Protein AF-A0A9D8BT54-F1 (afdb_monomer_lite)

Radius of gyration: 23.81 Å; chains: 1; bounding box: 62×38×82 Å

Sequence (229 aa):
MVVAADVFEIPAEQKPCFYKPAGLQKGSYLRVGNTNRLMTDYEIFGYVSARTQPTLDEEPVRKAVLEDLNRARLEEYLRQLRHTRPQASYLNAPFEQVLRQLHIVNSVDGILRPSLAGLLVFGKYPQAFEPQLVITYLQYYGTTETEKTPRGERFLDNRKFEGPIPEMVESAVDYVMAAIRKSSLIEGLWRREIPEYPGEALREAIVNAVAHRDYSHFVRGSYIQIRLF

Secondary structure (DSSP, 8-state):
-------PPPPGGGPSPB-GGGHHHHHBEEEETTEEEEPPHHHHHHHHHTTS---GGGSB-TT--GGGB-HHHHHHHHHHHHHH-TT-GGGGS-HHHHHHHTTSEEEETTEEEEBHHHHHHHBS-GGGT-TT--EEEEEESSSSTT---TTS-SEEEEEEE-SSHHHHHHHHHHHHHHHS-EEEEEETTEEEEEESS-HHHHHHHHHHHHHT---STTTTT--EEEEE-

Structure (mmCIF, N/CA/C/O backbone):
data_AF-A0A9D8BT54-F1
#
_entry.id   AF-A0A9D8BT54-F1
#
loop_
_atom_site.group_PDB
_atom_site.id
_atom_site.type_symbol
_atom_site.label_atom_id
_atom_site.label_alt_id
_atom_site.label_comp_id
_atom_site.label_asym_id
_atom_site.label_entity_id
_atom_site.label_seq_id
_atom_site.pdbx_PDB_ins_code
_atom_site.Cartn_x
_atom_site.Cartn_y
_atom_site.Cartn_z
_atom_site.occupancy
_atom_site.B_iso_or_equiv
_atom_site.auth_seq_id
_atom_site.auth_comp_id
_atom_site.auth_asym_id
_atom_site.auth_atom_id
_atom_site.pdbx_PDB_model_num
ATOM 1 N N . MET A 1 1 ? 35.273 -23.128 39.921 1.00 71.81 1 MET A N 1
ATOM 2 C CA . MET A 1 1 ? 33.937 -23.700 39.652 1.00 71.81 1 MET A CA 1
ATOM 3 C C . MET A 1 1 ? 33.352 -22.935 38.481 1.00 71.81 1 MET A C 1
ATOM 5 O O . MET A 1 1 ? 33.311 -21.715 38.558 1.00 71.81 1 MET A O 1
ATOM 9 N N . VAL A 1 2 ? 33.010 -23.615 37.389 1.00 84.44 2 VAL A N 1
ATOM 10 C CA . VAL A 1 2 ? 32.410 -22.995 36.197 1.00 84.44 2 VAL A CA 1
ATOM 11 C C . VAL A 1 2 ? 30.966 -23.467 36.118 1.00 84.44 2 VAL A C 1
ATOM 13 O O . VAL A 1 2 ? 30.699 -24.644 36.344 1.00 84.44 2 VAL A O 1
ATOM 16 N N . VAL A 1 3 ? 30.051 -22.544 35.833 1.00 87.50 3 VAL A N 1
ATOM 17 C CA . VAL A 1 3 ? 28.640 -22.843 35.583 1.00 87.50 3 VAL A CA 1
ATOM 18 C C . VAL A 1 3 ? 28.403 -22.678 34.087 1.00 87.50 3 VAL A C 1
ATOM 20 O O . VAL A 1 3 ? 28.702 -21.620 33.536 1.00 87.50 3 VAL A O 1
ATOM 23 N N . ALA A 1 4 ? 27.901 -23.726 33.440 1.00 92.81 4 ALA A N 1
ATOM 24 C CA . ALA A 1 4 ? 27.461 -23.698 32.050 1.00 92.81 4 ALA A CA 1
ATOM 25 C C . ALA A 1 4 ? 25.929 -23.658 32.011 1.00 92.81 4 ALA A C 1
ATOM 27 O O . ALA A 1 4 ? 25.275 -24.327 32.813 1.00 92.81 4 ALA A O 1
ATOM 28 N N . ALA A 1 5 ? 25.369 -22.860 31.104 1.00 91.88 5 ALA A N 1
ATOM 29 C CA . ALA A 1 5 ? 23.931 -22.748 30.898 1.00 91.88 5 ALA A CA 1
ATOM 30 C C . ALA A 1 5 ? 23.633 -22.722 29.398 1.00 91.88 5 ALA A C 1
ATOM 32 O O . ALA A 1 5 ? 24.120 -21.841 28.689 1.00 91.88 5 ALA A O 1
ATOM 33 N N . ASP A 1 6 ? 22.809 -23.664 28.948 1.00 92.31 6 ASP A N 1
ATOM 34 C CA . ASP A 1 6 ? 22.284 -23.698 27.589 1.00 92.31 6 ASP A CA 1
ATOM 35 C C . ASP A 1 6 ? 20.933 -22.983 27.557 1.00 92.31 6 ASP A C 1
ATOM 37 O O . ASP A 1 6 ? 20.011 -23.317 28.305 1.00 92.31 6 ASP A O 1
ATOM 41 N N . VAL A 1 7 ? 20.824 -21.964 26.706 1.00 89.38 7 VAL A N 1
ATOM 42 C CA . VAL A 1 7 ? 19.605 -21.165 26.552 1.00 89.38 7 VAL A CA 1
ATOM 43 C C . VAL A 1 7 ? 19.069 -21.377 25.146 1.00 89.38 7 VAL A C 1
ATOM 45 O O . VAL A 1 7 ? 19.691 -20.964 24.169 1.00 89.38 7 VAL A O 1
ATOM 48 N N . PHE A 1 8 ? 17.908 -22.021 25.052 1.00 91.06 8 PHE A N 1
ATOM 49 C CA . PHE A 1 8 ? 17.232 -22.262 23.782 1.00 91.06 8 PHE A CA 1
ATOM 50 C C . PHE A 1 8 ? 16.485 -21.019 23.294 1.00 91.06 8 PHE A C 1
ATOM 52 O O . PHE A 1 8 ? 16.038 -20.180 24.081 1.00 91.06 8 PHE A O 1
ATOM 59 N N . GLU A 1 9 ? 16.336 -20.919 21.976 1.00 88.81 9 GLU A N 1
ATOM 60 C CA . GLU A 1 9 ? 15.554 -19.863 21.349 1.00 88.81 9 GLU A CA 1
ATOM 61 C C . GLU A 1 9 ? 14.067 -19.997 21.706 1.00 88.81 9 GLU A C 1
ATOM 63 O O . GLU A 1 9 ? 13.494 -21.086 21.679 1.00 88.81 9 GLU A O 1
ATOM 68 N N . ILE A 1 10 ? 13.433 -18.872 22.041 1.00 89.00 10 ILE A N 1
ATOM 69 C CA . ILE A 1 10 ? 11.998 -18.828 22.336 1.00 89.00 10 ILE A CA 1
ATOM 70 C C . ILE A 1 10 ? 11.161 -18.780 21.044 1.00 89.00 10 ILE A C 1
ATOM 72 O O . ILE A 1 10 ? 11.624 -18.226 20.039 1.00 89.00 10 ILE A O 1
ATOM 76 N N . PRO A 1 11 ? 9.909 -19.279 21.060 1.00 87.38 11 PRO A N 1
ATOM 77 C CA . PRO A 1 11 ? 8.996 -19.163 19.924 1.00 87.38 11 PRO A CA 1
ATOM 78 C C . PRO A 1 11 ? 8.824 -17.710 19.462 1.00 87.38 11 PRO A C 1
ATOM 80 O O . PRO A 1 11 ? 8.846 -16.791 20.283 1.00 87.38 11 PRO A O 1
ATOM 83 N N . ALA A 1 12 ? 8.612 -17.499 18.157 1.00 83.44 12 ALA A N 1
ATOM 84 C CA . ALA A 1 12 ? 8.474 -16.162 17.565 1.00 83.44 12 ALA A CA 1
ATOM 85 C C . ALA A 1 12 ? 7.397 -15.309 18.264 1.00 83.44 12 ALA A C 1
ATOM 87 O O . ALA A 1 12 ? 7.633 -14.141 18.559 1.00 83.44 12 ALA A O 1
ATOM 88 N N . GLU A 1 13 ? 6.283 -15.932 18.645 1.00 83.19 13 GLU A N 1
ATOM 89 C CA . GLU A 1 13 ? 5.153 -15.324 19.363 1.00 83.19 13 GLU A CA 1
ATOM 90 C C . GLU A 1 13 ? 5.518 -14.753 20.746 1.00 83.19 13 GLU A C 1
ATOM 92 O O . GLU A 1 13 ? 4.802 -13.919 21.298 1.00 83.19 13 GLU A O 1
ATOM 97 N N . GLN A 1 14 ? 6.638 -15.187 21.326 1.00 86.00 14 GLN A N 1
ATOM 98 C CA . GLN A 1 14 ? 7.104 -14.736 22.638 1.00 86.00 14 GLN A CA 1
ATOM 99 C C . GLN A 1 14 ? 8.249 -13.716 22.536 1.00 86.00 14 GLN A C 1
ATOM 101 O O . GLN A 1 14 ? 8.645 -13.133 23.549 1.00 86.00 14 GLN A O 1
ATOM 106 N N . LYS A 1 15 ? 8.780 -13.460 21.332 1.00 89.38 15 LYS A N 1
ATOM 107 C CA . LYS A 1 15 ? 9.883 -12.511 21.105 1.00 89.38 15 LYS A CA 1
ATOM 108 C C . LYS A 1 15 ? 9.406 -11.054 21.149 1.00 89.38 15 LYS A C 1
ATOM 110 O O . LYS A 1 15 ? 8.268 -10.785 20.787 1.00 89.38 15 LYS A O 1
ATOM 115 N N . PRO A 1 16 ? 10.224 -10.087 21.591 1.00 91.19 16 PRO A N 1
ATOM 116 C CA . PRO A 1 16 ? 11.573 -10.277 22.102 1.00 91.19 16 PRO A CA 1
ATOM 117 C C . PRO A 1 16 ? 11.545 -10.697 23.580 1.00 91.19 16 PRO A C 1
ATOM 119 O O . PRO A 1 16 ? 10.645 -10.316 24.334 1.00 91.19 16 PRO A O 1
ATOM 122 N N . CYS A 1 17 ? 12.545 -11.476 24.002 1.00 90.06 17 CYS A N 1
ATOM 123 C CA . CYS A 1 17 ? 12.798 -11.687 25.423 1.00 90.06 17 CYS A CA 1
ATOM 124 C C . CYS A 1 17 ? 13.411 -10.416 26.024 1.00 90.06 17 CYS A C 1
ATOM 126 O O . CYS A 1 17 ? 14.211 -9.733 25.382 1.00 90.06 17 CYS A O 1
ATOM 128 N N . PHE A 1 18 ? 13.035 -10.092 27.261 1.00 92.88 18 PHE A N 1
ATOM 129 C CA . PHE A 1 18 ? 13.528 -8.896 27.933 1.00 92.88 18 PHE A CA 1
ATOM 130 C C . PHE A 1 18 ? 13.757 -9.122 29.425 1.00 92.88 18 PHE A C 1
ATOM 132 O O . PHE A 1 18 ? 13.089 -9.934 30.073 1.00 92.88 18 PHE A O 1
ATOM 139 N N . TYR A 1 19 ? 14.699 -8.371 29.989 1.00 92.88 19 TYR A N 1
ATOM 140 C CA . TYR A 1 19 ? 14.941 -8.352 31.426 1.00 92.88 19 TYR A CA 1
ATOM 141 C C . TYR A 1 19 ? 13.774 -7.662 32.148 1.00 92.88 19 TYR A C 1
ATOM 143 O O . TYR A 1 19 ? 13.622 -6.442 32.069 1.00 92.88 19 TYR A O 1
ATOM 151 N N . LYS A 1 20 ? 12.943 -8.445 32.855 1.00 90.81 20 LYS A N 1
ATOM 152 C CA . LYS A 1 20 ? 11.677 -7.984 33.462 1.00 90.81 20 LYS A CA 1
ATOM 153 C C . LYS A 1 20 ? 11.795 -6.666 34.252 1.00 90.81 20 LYS A C 1
ATOM 155 O O . LYS A 1 20 ? 10.959 -5.799 34.009 1.00 90.81 20 LYS A O 1
ATOM 160 N N . PRO A 1 21 ? 12.807 -6.450 35.121 1.00 95.00 21 PRO A N 1
ATOM 161 C CA . PRO A 1 21 ? 12.933 -5.197 35.874 1.00 95.00 21 PRO A CA 1
ATOM 162 C C . PRO A 1 21 ? 13.199 -3.954 35.015 1.00 95.00 21 PRO A C 1
ATOM 164 O O . PRO A 1 21 ? 12.843 -2.854 35.422 1.00 95.00 21 PRO A O 1
ATOM 167 N N . ALA A 1 22 ? 13.805 -4.107 33.833 1.00 90.56 22 ALA A N 1
ATOM 168 C CA . ALA A 1 22 ? 14.039 -3.004 32.898 1.00 90.56 22 ALA A CA 1
ATOM 169 C C . ALA A 1 22 ? 12.869 -2.788 31.917 1.00 90.56 22 ALA A C 1
ATOM 171 O O . ALA A 1 22 ? 12.831 -1.781 31.211 1.00 90.56 22 ALA A O 1
ATOM 172 N N . GLY A 1 23 ? 11.903 -3.709 31.876 1.00 91.25 23 GLY A N 1
ATOM 173 C CA . GLY A 1 23 ? 10.776 -3.665 30.947 1.00 91.25 23 GLY A CA 1
ATOM 174 C C . GLY A 1 23 ? 11.173 -3.950 29.495 1.00 91.25 23 GLY A C 1
ATOM 175 O O . GLY A 1 23 ? 12.339 -4.156 29.170 1.00 91.25 23 GLY A O 1
ATOM 176 N N . LEU A 1 24 ? 10.181 -3.973 28.603 1.00 89.94 24 LEU A N 1
ATOM 177 C CA . LEU A 1 24 ? 10.369 -4.358 27.201 1.00 89.94 24 LEU A CA 1
ATOM 178 C C . LEU A 1 24 ? 11.337 -3.418 26.461 1.00 89.94 24 LEU A C 1
ATOM 180 O O . LEU A 1 24 ? 12.282 -3.880 25.833 1.00 89.94 24 LEU A O 1
ATOM 184 N N . GLN A 1 25 ? 11.144 -2.105 26.593 1.00 90.12 25 GLN A N 1
ATOM 185 C CA . GLN A 1 25 ? 11.913 -1.086 25.864 1.00 90.12 25 GLN A CA 1
ATOM 186 C C . GLN A 1 25 ? 13.386 -1.018 26.286 1.00 90.12 25 GLN A C 1
ATOM 188 O O . GLN A 1 25 ? 14.269 -0.909 25.445 1.00 90.12 25 GLN A O 1
ATOM 193 N N . LYS A 1 26 ? 13.674 -1.103 27.592 1.00 92.81 26 LYS A N 1
ATOM 194 C CA . LYS A 1 26 ? 15.046 -0.965 28.121 1.00 92.81 26 LYS A CA 1
ATOM 195 C C . LYS A 1 26 ? 15.704 -2.299 28.473 1.00 92.81 26 LYS A C 1
ATOM 197 O O . LYS A 1 26 ? 16.864 -2.316 28.867 1.00 92.81 26 LYS A O 1
ATOM 202 N N . GLY A 1 27 ? 14.968 -3.403 28.366 1.00 93.56 27 GLY A N 1
ATOM 203 C CA . GLY A 1 27 ? 15.419 -4.742 28.737 1.00 93.56 27 GLY A CA 1
ATOM 204 C C . GLY A 1 27 ? 15.582 -5.713 27.570 1.00 93.56 27 GLY A C 1
ATOM 205 O O . GLY A 1 27 ? 15.978 -6.847 27.831 1.00 93.56 27 GLY A O 1
ATOM 206 N N . SER A 1 28 ? 15.273 -5.316 26.329 1.00 95.06 28 SER A N 1
ATOM 207 C CA . SER A 1 28 ? 15.408 -6.165 25.133 1.00 95.06 28 SER A CA 1
ATOM 208 C C . SER A 1 28 ? 16.757 -5.949 24.449 1.00 95.06 28 SER A C 1
ATOM 210 O O . SER A 1 28 ? 17.108 -4.819 24.111 1.00 95.06 28 SER A O 1
ATOM 212 N N . TYR A 1 29 ? 17.503 -7.027 24.196 1.00 92.88 29 TYR A N 1
ATOM 213 C CA . TYR A 1 29 ? 18.840 -6.963 23.596 1.00 92.88 29 TYR A CA 1
ATOM 214 C C . TYR A 1 29 ? 18.982 -7.935 22.425 1.00 92.88 29 TYR A C 1
ATOM 216 O O . TYR A 1 29 ? 18.473 -9.052 22.473 1.00 92.88 29 TYR A O 1
ATOM 224 N N . LEU A 1 30 ? 19.732 -7.530 21.402 1.00 90.44 30 LEU A N 1
ATOM 225 C CA . LEU A 1 30 ? 20.152 -8.384 20.296 1.00 90.44 30 LEU A CA 1
ATOM 226 C C . LEU A 1 30 ? 21.624 -8.777 20.481 1.00 90.44 30 LEU A C 1
ATOM 228 O O . LEU A 1 30 ? 22.475 -7.927 20.762 1.00 90.44 30 LEU A O 1
ATOM 232 N N . ARG A 1 31 ? 21.939 -10.063 20.314 1.00 88.94 31 ARG A N 1
ATOM 233 C CA . ARG A 1 31 ? 23.324 -10.545 20.292 1.00 88.94 31 ARG A CA 1
ATOM 234 C C . ARG A 1 31 ? 23.932 -10.227 18.927 1.00 88.94 31 ARG A C 1
ATOM 236 O O . ARG A 1 31 ? 23.448 -10.721 17.916 1.00 88.94 31 ARG A O 1
ATOM 243 N N . VAL A 1 32 ? 24.997 -9.430 18.898 1.00 88.62 32 VAL A N 1
ATOM 244 C CA . VAL A 1 32 ? 25.752 -9.108 17.678 1.00 88.62 32 VAL A CA 1
ATOM 245 C C . VAL A 1 32 ? 27.204 -9.513 17.905 1.00 88.62 32 VAL A C 1
ATOM 247 O O . VAL A 1 32 ? 27.941 -8.864 18.647 1.00 88.62 32 VAL A O 1
ATOM 250 N N . GLY A 1 33 ? 27.609 -10.635 17.307 1.00 89.19 33 GLY A N 1
ATOM 251 C CA . GLY A 1 33 ? 28.917 -11.237 17.565 1.00 89.19 33 GLY A CA 1
ATOM 252 C C . GLY A 1 33 ? 29.119 -11.533 19.056 1.00 89.19 33 GLY A C 1
ATOM 253 O O . GLY A 1 33 ? 28.383 -12.319 19.659 1.00 89.19 33 GLY A O 1
ATOM 254 N N . ASN A 1 34 ? 30.107 -10.873 19.664 1.00 90.69 34 ASN A N 1
ATOM 255 C CA . ASN A 1 34 ? 30.475 -11.085 21.066 1.00 90.69 34 ASN A CA 1
ATOM 256 C C . ASN A 1 34 ? 29.790 -10.125 22.053 1.00 90.69 34 ASN A C 1
ATOM 258 O O . ASN A 1 34 ? 30.017 -10.245 23.258 1.00 90.69 34 ASN A O 1
ATOM 262 N N . THR A 1 35 ? 28.955 -9.193 21.585 1.00 92.19 35 THR A N 1
ATOM 263 C CA . THR A 1 35 ? 28.308 -8.182 22.435 1.00 92.19 35 THR A CA 1
ATOM 264 C C . THR A 1 35 ? 26.785 -8.271 22.380 1.00 92.19 35 THR A C 1
ATOM 266 O O . THR A 1 35 ? 26.198 -8.835 21.458 1.00 92.19 35 THR A O 1
ATOM 269 N N . ASN A 1 36 ? 26.134 -7.719 23.406 1.00 91.75 36 ASN A N 1
ATOM 270 C CA . ASN A 1 36 ? 24.686 -7.542 23.450 1.00 91.75 36 ASN A CA 1
ATOM 271 C C . ASN A 1 36 ? 24.390 -6.057 23.240 1.00 91.75 36 ASN A C 1
ATOM 273 O O . ASN A 1 36 ? 24.851 -5.222 24.020 1.00 91.75 36 ASN A O 1
ATOM 277 N N . ARG A 1 37 ? 23.626 -5.728 22.202 1.00 93.62 37 ARG A N 1
ATOM 278 C CA . ARG A 1 37 ? 23.189 -4.360 21.915 1.00 93.62 37 ARG A CA 1
ATOM 279 C C . ARG A 1 37 ? 21.735 -4.202 22.329 1.00 93.62 37 ARG A C 1
ATOM 281 O O . ARG A 1 37 ? 20.936 -5.089 22.052 1.00 93.62 37 ARG A O 1
ATOM 288 N N . LEU A 1 38 ? 21.383 -3.083 22.957 1.00 94.62 38 LEU A N 1
ATOM 289 C CA . LEU A 1 38 ? 19.979 -2.751 23.199 1.00 94.62 38 LEU A CA 1
ATOM 290 C C . LEU A 1 38 ? 19.229 -2.702 21.853 1.00 94.62 38 LEU A C 1
ATOM 292 O O . LEU A 1 38 ? 19.768 -2.189 20.865 1.00 94.62 38 LEU A O 1
ATOM 296 N N . MET A 1 39 ? 18.032 -3.286 21.804 1.00 94.06 39 MET A N 1
ATOM 297 C CA . MET A 1 39 ? 17.176 -3.208 20.619 1.00 94.06 39 MET A CA 1
ATOM 298 C C . MET A 1 39 ? 16.640 -1.786 20.436 1.00 94.06 39 MET A C 1
ATOM 300 O O . MET A 1 39 ? 16.427 -1.064 21.410 1.00 94.06 39 MET A O 1
ATOM 304 N N . THR A 1 40 ? 16.414 -1.384 19.187 1.00 90.31 40 THR A N 1
ATOM 305 C CA . THR A 1 40 ? 15.695 -0.134 18.893 1.00 90.31 40 THR A CA 1
ATOM 306 C C . THR A 1 40 ? 14.188 -0.321 19.070 1.00 90.31 40 THR A C 1
ATOM 308 O O . THR A 1 40 ? 13.689 -1.446 19.010 1.00 90.31 40 THR A O 1
ATOM 311 N N . ASP A 1 41 ? 13.437 0.774 19.222 1.00 86.12 41 ASP A N 1
ATOM 312 C CA . ASP A 1 41 ? 11.969 0.710 19.290 1.00 86.12 41 ASP A CA 1
ATOM 313 C C . ASP A 1 41 ? 11.362 0.043 18.047 1.00 86.12 41 ASP A C 1
ATOM 315 O O . ASP A 1 41 ? 10.403 -0.712 18.169 1.00 86.12 41 ASP A O 1
ATOM 319 N N . TYR A 1 42 ? 11.961 0.250 16.869 1.00 83.50 42 TYR A N 1
ATOM 320 C CA . TYR A 1 42 ? 11.545 -0.404 15.628 1.00 83.50 42 TYR A CA 1
ATOM 321 C C . TYR A 1 42 ? 11.792 -1.919 15.647 1.00 83.50 42 TYR A C 1
ATOM 323 O O . TYR A 1 42 ? 10.930 -2.688 15.237 1.00 83.50 42 TYR A O 1
ATOM 331 N N . GLU A 1 43 ? 12.935 -2.377 16.163 1.00 87.62 43 GLU A N 1
ATOM 332 C CA . GLU A 1 43 ? 13.226 -3.814 16.281 1.00 87.62 43 GLU A CA 1
ATOM 333 C C . GLU A 1 43 ? 12.290 -4.497 17.279 1.00 87.62 43 GLU A C 1
ATOM 335 O O . GLU A 1 43 ? 11.762 -5.576 17.005 1.00 87.62 43 GLU A O 1
ATOM 340 N N . ILE A 1 44 ? 12.044 -3.847 18.419 1.00 88.94 44 ILE A N 1
ATOM 341 C CA . ILE A 1 44 ? 11.067 -4.312 19.406 1.00 88.94 44 ILE A CA 1
ATOM 342 C C . ILE A 1 44 ? 9.682 -4.376 18.763 1.00 88.94 44 ILE A C 1
ATOM 344 O O . ILE A 1 44 ? 9.001 -5.395 18.879 1.00 88.94 44 ILE A O 1
ATOM 348 N N . PHE A 1 45 ? 9.283 -3.318 18.057 1.00 83.88 45 PHE A N 1
ATOM 349 C CA . PHE A 1 45 ? 8.018 -3.257 17.340 1.00 83.88 45 PHE A CA 1
ATOM 350 C C . PHE A 1 45 ? 7.895 -4.367 16.294 1.00 83.88 45 PHE A C 1
ATOM 352 O O . PHE A 1 45 ? 6.843 -4.995 16.224 1.00 83.88 45 PHE A O 1
ATOM 359 N N . GLY A 1 46 ? 8.952 -4.661 15.534 1.00 82.31 46 GLY A N 1
ATOM 360 C CA . GLY A 1 46 ? 8.970 -5.747 14.556 1.00 82.31 46 GLY A CA 1
ATOM 361 C C . GLY A 1 46 ? 8.723 -7.110 15.202 1.00 82.31 46 GLY A C 1
ATOM 362 O O . GLY A 1 46 ? 7.861 -7.857 14.746 1.00 82.31 46 GLY A O 1
ATOM 363 N N . TYR A 1 47 ? 9.399 -7.411 16.315 1.00 85.25 47 TYR A N 1
ATOM 364 C CA . TYR A 1 47 ? 9.169 -8.662 17.044 1.00 85.25 47 TYR A CA 1
ATOM 365 C C . TYR A 1 47 ? 7.770 -8.753 17.653 1.00 85.25 47 TYR A C 1
ATOM 367 O O . TYR A 1 47 ? 7.162 -9.818 17.608 1.00 85.25 47 TYR A O 1
ATOM 375 N N . VAL A 1 48 ? 7.255 -7.660 18.221 1.00 83.50 48 VAL A N 1
ATOM 376 C CA . VAL A 1 48 ? 5.905 -7.631 18.805 1.00 83.50 48 VAL A CA 1
ATOM 377 C C . VAL A 1 48 ? 4.839 -7.750 17.718 1.00 83.50 48 VAL A C 1
ATOM 379 O O . VAL A 1 48 ? 3.895 -8.515 17.881 1.00 83.50 48 VAL A O 1
ATOM 382 N N . SER A 1 49 ? 5.013 -7.051 16.598 1.00 74.12 49 SER A N 1
ATOM 383 C CA . SER A 1 49 ? 4.091 -7.098 15.461 1.00 74.12 49 SER A CA 1
ATOM 384 C C . SER A 1 49 ? 4.120 -8.444 14.757 1.00 74.12 49 SER A C 1
ATOM 386 O O . SER A 1 49 ? 3.104 -8.842 14.222 1.00 74.12 49 SER A O 1
ATOM 388 N N . ALA A 1 50 ? 5.233 -9.180 14.798 1.00 73.31 50 ALA A N 1
ATOM 389 C CA . ALA A 1 50 ? 5.305 -10.543 14.275 1.00 73.31 50 ALA A CA 1
ATOM 390 C C . ALA A 1 50 ? 4.567 -11.581 15.143 1.00 73.31 50 ALA A C 1
ATOM 392 O O . ALA A 1 50 ? 4.411 -12.724 14.715 1.00 73.31 50 ALA A O 1
ATOM 393 N N . ARG A 1 51 ? 4.116 -11.220 16.357 1.00 77.12 51 ARG A N 1
ATOM 394 C CA . ARG A 1 51 ? 3.335 -12.128 17.220 1.00 77.12 51 ARG A CA 1
ATOM 395 C C . ARG A 1 51 ? 1.910 -12.341 16.715 1.00 77.12 51 ARG A C 1
ATOM 397 O O . ARG A 1 51 ? 1.293 -13.342 17.060 1.00 77.12 51 ARG A O 1
ATOM 404 N N . THR A 1 52 ? 1.376 -11.390 15.956 1.00 66.88 52 THR A N 1
ATOM 405 C CA . THR A 1 52 ? -0.005 -11.380 15.455 1.00 66.88 52 THR A CA 1
ATOM 406 C C . THR A 1 52 ? -0.037 -10.843 14.029 1.00 66.88 52 THR A C 1
ATOM 408 O O . THR A 1 52 ? 0.946 -10.292 13.557 1.00 66.88 52 THR A O 1
ATOM 411 N N . GLN A 1 53 ? -1.158 -10.969 13.317 1.00 67.25 53 GLN A N 1
ATOM 412 C CA . GLN A 1 53 ? -1.316 -10.249 12.051 1.00 67.25 53 GLN A CA 1
ATOM 413 C C . GLN A 1 53 ? -1.177 -8.734 12.329 1.00 67.25 53 GLN A C 1
ATOM 415 O O . GLN A 1 53 ? -1.877 -8.238 13.217 1.00 67.25 53 GLN A O 1
ATOM 420 N N . PRO A 1 54 ? -0.288 -7.991 11.645 1.00 70.00 54 PRO A N 1
ATOM 421 C CA . PRO A 1 54 ? -0.237 -6.540 11.784 1.00 70.00 54 PRO A CA 1
ATOM 422 C C . PRO A 1 54 ? -1.561 -5.923 11.316 1.00 70.00 54 PRO A C 1
ATOM 424 O O . PRO A 1 54 ? -2.021 -6.241 10.226 1.00 70.00 54 PRO A O 1
ATOM 427 N N . THR A 1 55 ? -2.154 -5.039 12.123 1.00 79.69 55 THR A N 1
ATOM 428 C CA . THR A 1 55 ? -3.429 -4.344 11.832 1.00 79.69 55 THR A CA 1
ATOM 429 C C . THR A 1 55 ? -3.228 -2.834 11.659 1.00 79.69 55 THR A C 1
ATOM 431 O O . THR A 1 55 ? -4.097 -2.025 11.975 1.00 79.69 55 THR A O 1
ATOM 434 N N . LEU A 1 56 ? -2.023 -2.418 11.261 1.00 82.81 56 LEU A N 1
ATOM 435 C CA . LEU A 1 56 ? -1.612 -1.005 11.216 1.00 82.81 56 LEU A CA 1
ATOM 436 C C . LEU A 1 56 ? -2.334 -0.226 10.119 1.00 82.81 56 LEU A C 1
ATOM 438 O O . LEU A 1 56 ? -2.511 0.987 10.213 1.00 82.81 56 LEU A O 1
ATOM 442 N N . ASP A 1 57 ? -2.730 -0.931 9.071 1.00 86.00 57 ASP A N 1
ATOM 443 C CA . ASP A 1 57 ? -3.535 -0.432 7.971 1.00 86.00 57 ASP A CA 1
ATOM 444 C C . ASP A 1 57 ? -5.017 -0.256 8.359 1.00 86.00 57 ASP A C 1
ATOM 446 O O . ASP A 1 57 ? -5.725 0.526 7.725 1.00 86.00 57 ASP A O 1
ATOM 450 N N . GLU A 1 58 ? -5.471 -0.880 9.451 1.00 90.19 58 GLU A N 1
ATOM 451 C CA . GLU A 1 58 ? -6.794 -0.647 10.047 1.00 90.19 58 GLU A CA 1
ATOM 452 C C . GLU A 1 58 ? -6.850 0.617 10.924 1.00 90.19 58 GLU A C 1
ATOM 454 O O . GLU A 1 58 ? -7.936 1.047 11.322 1.00 90.19 58 GLU A O 1
ATOM 459 N N . GLU A 1 59 ? -5.706 1.235 11.242 1.00 91.88 59 GLU A N 1
ATOM 460 C CA . GLU A 1 59 ? -5.676 2.432 12.083 1.00 91.88 59 GLU A CA 1
ATOM 461 C C . GLU A 1 59 ? -6.375 3.621 11.400 1.00 91.88 59 GLU A C 1
ATOM 463 O O . GLU A 1 59 ? -6.121 3.903 10.223 1.00 91.88 59 GLU A O 1
ATOM 468 N N . PRO A 1 60 ? -7.201 4.391 12.132 1.00 95.06 60 PRO A N 1
ATOM 469 C CA . PRO A 1 60 ? -7.871 5.552 11.571 1.00 95.06 60 PRO A CA 1
ATOM 470 C C . PRO A 1 60 ? -6.884 6.683 11.281 1.00 95.06 60 PRO A C 1
ATOM 472 O O . PRO A 1 60 ? -6.149 7.151 12.159 1.00 95.06 60 PRO A O 1
ATOM 475 N N . VAL A 1 61 ? -6.950 7.227 10.068 1.00 95.38 61 VAL A N 1
ATOM 476 C CA . VAL A 1 61 ? -6.211 8.434 9.697 1.00 95.38 61 VAL A CA 1
ATOM 477 C C . VAL A 1 61 ? -6.922 9.640 10.306 1.00 95.38 61 VAL A C 1
ATOM 479 O O . VAL A 1 61 ? -7.869 10.189 9.750 1.00 95.38 61 VAL A O 1
ATOM 482 N N . ARG A 1 62 ? -6.452 10.083 11.480 1.00 93.88 62 ARG A N 1
ATOM 483 C CA . ARG A 1 62 ? -7.093 11.140 12.294 1.00 93.88 62 ARG A CA 1
ATOM 484 C C . ARG A 1 62 ? -7.312 12.481 11.594 1.00 93.88 62 ARG A C 1
ATOM 486 O O . ARG A 1 62 ? -8.080 13.293 12.093 1.00 93.88 62 ARG A O 1
ATOM 493 N N . LYS A 1 63 ? -6.610 12.751 10.496 1.00 95.19 63 LYS A N 1
ATOM 494 C CA . LYS A 1 63 ? -6.766 13.990 9.723 1.00 95.19 63 LYS A CA 1
ATOM 495 C C . LYS A 1 63 ? -7.793 13.863 8.596 1.00 95.19 63 LYS A C 1
ATOM 497 O O . LYS A 1 63 ? -8.266 14.892 8.137 1.00 95.19 63 LYS A O 1
ATOM 502 N N . ALA A 1 64 ? -8.136 12.642 8.190 1.00 97.00 64 ALA A N 1
ATOM 503 C CA . ALA A 1 64 ? -9.070 12.374 7.107 1.00 97.00 64 ALA A CA 1
ATOM 504 C C . ALA A 1 64 ? -10.501 12.192 7.632 1.00 97.00 64 ALA A C 1
ATOM 506 O O . ALA A 1 64 ? -10.723 11.761 8.775 1.00 97.00 64 ALA A O 1
ATOM 507 N N . VAL A 1 65 ? -11.462 12.514 6.775 1.00 96.94 65 VAL A N 1
ATOM 508 C CA . VAL A 1 65 ? -12.905 12.352 6.982 1.00 96.94 65 VAL A CA 1
ATOM 509 C C . VAL A 1 65 ? -13.514 11.531 5.844 1.00 96.94 65 VAL A C 1
ATOM 511 O O . VAL A 1 65 ? -12.842 11.190 4.869 1.00 96.94 65 VAL A O 1
ATOM 514 N N . LEU A 1 66 ? -14.789 11.164 5.970 1.00 96.38 66 LEU A N 1
ATOM 515 C CA . LEU A 1 66 ? -15.480 10.340 4.976 1.00 96.38 66 LEU A CA 1
ATOM 516 C C . LEU A 1 66 ? -15.489 10.993 3.581 1.00 96.38 66 LEU A C 1
ATOM 518 O O . LEU A 1 66 ? -15.395 10.299 2.569 1.00 96.38 66 LEU A O 1
ATOM 522 N N . GLU A 1 67 ? -15.551 12.321 3.522 1.00 96.94 67 GLU A N 1
ATOM 523 C CA . GLU A 1 67 ? -15.559 13.114 2.294 1.00 96.94 67 GLU A CA 1
ATOM 524 C C . GLU A 1 67 ? -14.241 13.032 1.512 1.00 96.94 67 GLU A C 1
ATOM 526 O O . GLU A 1 67 ? -14.234 13.324 0.312 1.00 96.94 67 GLU A O 1
ATOM 531 N N . ASP A 1 68 ? -13.142 12.616 2.144 1.00 97.81 68 ASP A N 1
ATOM 532 C CA . ASP A 1 68 ? -11.858 12.390 1.470 1.00 97.81 68 ASP A CA 1
ATOM 533 C C . ASP A 1 68 ? -11.846 11.083 0.666 1.00 97.81 68 ASP A C 1
ATOM 535 O O . ASP A 1 68 ? -10.993 10.889 -0.208 1.00 97.81 68 ASP A O 1
ATOM 539 N N . LEU A 1 69 ? -12.816 10.195 0.910 1.00 98.00 69 LEU A N 1
ATOM 540 C CA . LEU A 1 69 ? -13.023 8.997 0.110 1.00 98.00 69 LEU A CA 1
ATOM 541 C C . LEU A 1 69 ? -13.799 9.311 -1.172 1.00 98.00 69 LEU A C 1
ATOM 543 O O . LEU A 1 69 ? -14.687 10.165 -1.243 1.00 98.00 69 LEU A O 1
ATOM 547 N N . ASN A 1 70 ? -13.466 8.581 -2.227 1.00 98.12 70 ASN A N 1
ATOM 548 C CA . ASN A 1 70 ? -14.165 8.625 -3.493 1.00 98.12 70 ASN A CA 1
ATOM 549 C C . ASN A 1 70 ? -15.437 7.774 -3.396 1.00 98.12 70 ASN A C 1
ATOM 551 O O . ASN A 1 70 ? -15.405 6.544 -3.487 1.00 98.12 70 ASN A O 1
ATOM 555 N N . ARG A 1 71 ? -16.573 8.458 -3.238 1.00 96.50 71 ARG A N 1
ATOM 556 C CA . ARG A 1 71 ? -17.891 7.829 -3.119 1.00 96.50 71 ARG A CA 1
ATOM 557 C C . ARG A 1 71 ? -18.240 6.925 -4.302 1.00 96.50 71 ARG A C 1
ATOM 559 O O . ARG A 1 71 ? -18.735 5.829 -4.074 1.00 96.50 71 ARG A O 1
ATOM 566 N N . ALA A 1 72 ? -17.938 7.338 -5.532 1.00 96.81 72 ALA A N 1
ATOM 567 C CA . ALA A 1 72 ? -18.240 6.540 -6.718 1.00 96.81 72 ALA A CA 1
ATOM 568 C C . ALA A 1 72 ? -17.459 5.215 -6.722 1.00 96.81 72 ALA A C 1
ATOM 570 O O . ALA A 1 72 ? -18.038 4.165 -6.988 1.00 96.81 72 ALA A O 1
ATOM 571 N N . ARG A 1 73 ? -16.170 5.236 -6.345 1.00 96.00 73 ARG A N 1
ATOM 572 C CA . ARG A 1 73 ? -15.369 4.004 -6.216 1.00 96.00 73 ARG A CA 1
ATOM 573 C C . ARG A 1 73 ? -15.880 3.089 -5.104 1.00 96.00 73 ARG A C 1
ATOM 575 O O . ARG A 1 73 ? -15.904 1.876 -5.287 1.00 96.00 73 ARG A O 1
ATOM 582 N N . LEU A 1 74 ? -16.298 3.650 -3.969 1.00 97.25 74 LEU A N 1
ATOM 583 C CA . LEU A 1 74 ? -16.899 2.868 -2.886 1.00 97.25 74 LEU A CA 1
ATOM 584 C C . LEU A 1 74 ? -18.203 2.203 -3.333 1.00 97.25 74 LEU A C 1
ATOM 586 O O . LEU A 1 74 ? -18.389 1.013 -3.110 1.00 97.25 74 LEU A O 1
ATOM 590 N N . GLU A 1 75 ? -19.098 2.948 -3.979 1.00 96.00 75 GLU A N 1
ATOM 591 C CA . GLU A 1 75 ? -20.370 2.416 -4.478 1.00 96.00 75 GLU A CA 1
ATOM 592 C C . GLU A 1 75 ? -20.152 1.329 -5.542 1.00 96.00 75 GLU A C 1
ATOM 594 O O . GLU A 1 75 ? -20.789 0.273 -5.479 1.00 96.00 75 GLU A O 1
ATOM 599 N N . GLU A 1 76 ? -19.202 1.540 -6.458 1.00 96.06 76 GLU A N 1
ATOM 600 C CA . GLU A 1 76 ? -18.770 0.545 -7.444 1.00 96.06 76 GLU A CA 1
ATOM 601 C C . GLU A 1 76 ? -18.281 -0.735 -6.752 1.00 96.06 76 GLU A C 1
ATOM 603 O O . GLU A 1 76 ? -18.789 -1.824 -7.035 1.00 96.06 76 GLU A O 1
ATOM 608 N N . TYR A 1 77 ? -17.367 -0.603 -5.788 1.00 95.75 77 TYR A N 1
ATOM 609 C CA . TYR A 1 77 ? -16.829 -1.722 -5.019 1.00 95.75 77 TYR A CA 1
ATOM 610 C C . TYR A 1 77 ? -17.917 -2.483 -4.255 1.00 95.75 77 TYR A C 1
ATOM 612 O O . TYR A 1 77 ? -18.004 -3.706 -4.357 1.00 95.75 77 TYR A O 1
ATOM 620 N N . LEU A 1 78 ? -18.799 -1.783 -3.536 1.00 95.25 78 LEU A N 1
ATOM 621 C CA . LEU A 1 78 ? -19.890 -2.416 -2.790 1.00 95.25 78 LEU A CA 1
ATOM 622 C C . LEU A 1 78 ? -20.864 -3.151 -3.712 1.00 95.25 78 LEU A C 1
ATOM 624 O O . LEU A 1 78 ? -21.358 -4.224 -3.361 1.00 95.25 78 LEU A O 1
ATOM 628 N N . ARG A 1 79 ? -21.135 -2.608 -4.900 1.00 94.94 79 ARG A N 1
ATOM 629 C CA . ARG A 1 79 ? -21.970 -3.273 -5.904 1.00 94.94 79 ARG A CA 1
ATOM 630 C C . ARG A 1 79 ? -21.304 -4.547 -6.432 1.00 94.94 79 ARG A C 1
ATOM 632 O O . ARG A 1 79 ? -21.962 -5.585 -6.453 1.00 94.94 79 ARG A O 1
ATOM 639 N N . GLN A 1 80 ? -20.012 -4.519 -6.761 1.00 94.19 80 GLN A N 1
ATOM 640 C CA . GLN A 1 80 ? -19.265 -5.733 -7.132 1.00 94.19 80 GLN A CA 1
ATOM 641 C C . GLN A 1 80 ? -19.238 -6.762 -5.989 1.00 94.19 80 GLN A C 1
ATOM 643 O O . GLN A 1 80 ? -19.415 -7.964 -6.210 1.00 94.19 80 GLN A O 1
ATOM 648 N N . LEU A 1 81 ? -19.079 -6.300 -4.749 1.00 92.75 81 LEU A N 1
ATOM 649 C CA . LEU A 1 81 ? -19.051 -7.159 -3.570 1.00 92.75 81 LEU A CA 1
ATOM 650 C C . LEU A 1 81 ? -20.402 -7.849 -3.326 1.00 92.75 81 LEU A C 1
AT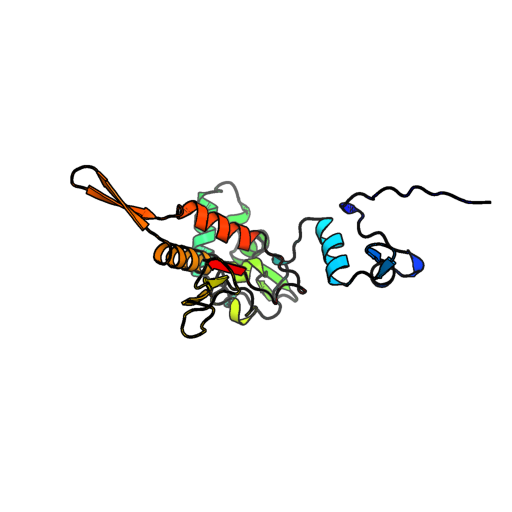OM 652 O O . LEU A 1 81 ? -20.433 -9.033 -3.006 1.00 92.75 81 LEU A O 1
ATOM 656 N N . ARG A 1 82 ? -21.524 -7.152 -3.549 1.00 92.62 82 ARG A N 1
ATOM 657 C CA . ARG A 1 82 ? -22.875 -7.742 -3.492 1.00 92.62 82 ARG A CA 1
ATOM 658 C C . ARG A 1 82 ? -23.086 -8.819 -4.557 1.00 92.62 82 ARG A C 1
ATOM 660 O O . ARG A 1 82 ? -23.706 -9.836 -4.263 1.00 92.62 82 ARG A O 1
ATOM 667 N N . HIS A 1 83 ? -22.550 -8.626 -5.764 1.00 92.69 83 HIS A N 1
ATOM 668 C CA . HIS A 1 83 ? -22.622 -9.635 -6.827 1.00 92.69 83 HIS A CA 1
ATOM 669 C C . HIS A 1 83 ? -21.792 -10.882 -6.513 1.00 92.69 83 HIS A C 1
ATOM 671 O O . HIS A 1 83 ? -22.248 -11.999 -6.740 1.00 92.69 83 HIS A O 1
ATOM 677 N N . THR A 1 84 ? -20.585 -10.701 -5.978 1.00 91.06 84 THR A N 1
ATOM 678 C CA . THR A 1 84 ? -19.673 -11.811 -5.656 1.00 91.06 84 THR A CA 1
ATOM 679 C C . THR A 1 84 ? -20.032 -12.524 -4.353 1.00 91.06 84 THR A C 1
ATOM 681 O O . THR A 1 84 ? -19.717 -13.702 -4.191 1.00 91.06 84 THR A O 1
ATOM 684 N N . ARG A 1 85 ? -20.709 -11.841 -3.422 1.00 88.81 85 ARG A N 1
ATOM 685 C CA . ARG A 1 85 ? -21.110 -12.373 -2.110 1.00 88.81 85 ARG A CA 1
ATOM 686 C C . ARG A 1 85 ? -22.599 -12.118 -1.831 1.00 88.81 85 ARG A C 1
ATOM 688 O O . ARG A 1 85 ? -22.927 -11.402 -0.886 1.00 88.81 85 ARG A O 1
ATOM 695 N N . PRO A 1 86 ? -23.525 -12.739 -2.583 1.00 85.75 86 PRO A N 1
ATOM 696 C CA . PRO A 1 86 ? -24.961 -12.471 -2.448 1.00 85.75 86 PRO A CA 1
ATOM 697 C C . PRO A 1 86 ? -25.541 -12.862 -1.077 1.00 85.75 86 PRO A C 1
ATOM 699 O O . PRO A 1 86 ? -26.560 -12.322 -0.664 1.00 85.75 86 PRO A O 1
ATOM 702 N N . GLN A 1 87 ? -24.883 -13.770 -0.347 1.00 87.81 87 GLN A N 1
ATOM 703 C CA . GLN A 1 87 ? -25.307 -14.216 0.988 1.00 87.81 87 GLN A CA 1
ATOM 704 C C . GLN A 1 87 ? -24.845 -13.286 2.128 1.00 87.81 87 GLN A C 1
ATOM 706 O O . GLN A 1 87 ? -25.212 -13.485 3.284 1.00 87.81 87 GLN A O 1
ATOM 71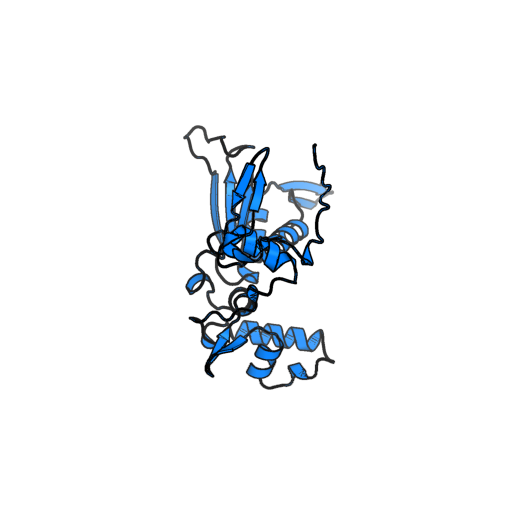1 N N . ALA A 1 88 ? -24.034 -12.265 1.833 1.00 85.31 88 ALA A N 1
ATOM 712 C CA . ALA A 1 88 ? -23.526 -11.322 2.823 1.00 85.31 88 ALA A CA 1
ATOM 713 C C . ALA A 1 88 ? -24.586 -10.261 3.171 1.00 85.31 88 ALA A C 1
ATOM 715 O O . ALA A 1 88 ? -24.552 -9.132 2.682 1.00 85.31 88 ALA A O 1
ATOM 716 N N . SER A 1 89 ? -25.533 -10.622 4.041 1.00 87.38 89 SER A N 1
ATOM 717 C CA . SER A 1 89 ? -26.678 -9.777 4.423 1.00 87.38 89 SER A CA 1
ATOM 718 C C . SER A 1 89 ? -26.290 -8.401 4.977 1.00 87.38 89 SER A C 1
ATOM 720 O O . SER A 1 89 ? -27.024 -7.434 4.771 1.00 87.38 89 SER A O 1
ATOM 722 N N . TYR A 1 90 ? -25.116 -8.280 5.609 1.00 86.44 90 TYR A N 1
ATOM 723 C CA . TYR A 1 90 ? -24.594 -7.008 6.112 1.00 86.44 90 TYR A CA 1
ATOM 724 C C . TYR A 1 90 ? -24.388 -5.962 5.005 1.00 86.44 90 TYR A C 1
ATOM 726 O O . TYR A 1 90 ? -24.432 -4.772 5.293 1.00 86.44 90 TYR A O 1
ATOM 734 N N . LEU A 1 91 ? -24.227 -6.368 3.736 1.00 88.62 91 LEU A N 1
ATOM 735 C CA . LEU A 1 91 ? -24.088 -5.452 2.594 1.00 88.62 91 LEU A CA 1
ATOM 736 C C . LEU A 1 91 ? -25.381 -4.690 2.258 1.00 88.62 91 LEU A C 1
ATOM 738 O O . LEU A 1 91 ? -25.335 -3.743 1.466 1.00 88.62 91 LEU A O 1
ATOM 742 N N . ASN A 1 92 ? -26.516 -5.092 2.836 1.00 89.75 92 ASN A N 1
ATOM 743 C CA . ASN A 1 92 ? -27.809 -4.413 2.702 1.00 89.75 92 ASN A CA 1
ATOM 744 C C . ASN A 1 92 ? -28.044 -3.359 3.797 1.00 89.75 92 ASN A C 1
ATOM 746 O O . ASN A 1 92 ? -29.054 -2.658 3.764 1.00 89.75 92 ASN A O 1
ATOM 750 N N . ALA A 1 93 ? -27.131 -3.243 4.766 1.00 93.31 93 ALA A N 1
ATOM 751 C CA . ALA A 1 93 ? -27.183 -2.211 5.792 1.00 93.31 93 ALA A CA 1
ATOM 752 C C . ALA A 1 93 ? -26.961 -0.801 5.191 1.00 93.31 93 ALA A C 1
ATOM 754 O O . ALA A 1 93 ? -26.494 -0.669 4.052 1.00 93.31 93 ALA A O 1
ATOM 755 N N . PRO A 1 94 ? -27.260 0.276 5.943 1.00 95.38 94 PRO A N 1
ATOM 756 C CA . PRO A 1 94 ? -26.916 1.638 5.546 1.00 95.38 94 PRO A CA 1
ATOM 757 C C . PRO A 1 94 ? -25.435 1.776 5.178 1.00 95.38 94 PRO A C 1
ATOM 759 O O . PRO A 1 94 ? -24.577 1.175 5.821 1.00 95.38 94 PRO A O 1
ATOM 762 N N . PHE A 1 95 ? -25.134 2.605 4.177 1.00 94.62 95 PHE A N 1
ATOM 763 C CA . PHE A 1 95 ? -23.802 2.743 3.572 1.00 94.62 95 PHE A CA 1
ATOM 764 C C . PHE A 1 95 ? -22.661 2.830 4.600 1.00 94.62 95 PHE A C 1
ATOM 766 O O . PHE A 1 95 ? -21.741 2.021 4.575 1.00 94.62 95 PHE A O 1
ATOM 773 N N . GLU A 1 96 ? -22.764 3.736 5.572 1.00 94.88 96 GLU A N 1
ATOM 774 C CA . GLU A 1 96 ? -21.757 3.914 6.626 1.00 94.88 96 GLU A CA 1
ATOM 775 C C . GLU A 1 96 ? -21.600 2.694 7.548 1.00 94.88 96 GLU A C 1
ATOM 777 O O . GLU A 1 96 ? -20.511 2.428 8.056 1.00 94.88 96 GLU A O 1
ATOM 782 N N . GLN A 1 97 ? -22.674 1.930 7.780 1.00 94.25 97 GLN A N 1
ATOM 783 C CA . GLN A 1 97 ? -22.597 0.678 8.539 1.00 94.25 97 GLN A CA 1
ATOM 784 C C . GLN A 1 97 ? -21.823 -0.379 7.755 1.00 94.25 97 GLN A C 1
ATOM 786 O O . GLN A 1 97 ? -20.974 -1.056 8.329 1.00 94.25 97 GLN A O 1
ATOM 791 N N . VAL A 1 98 ? -22.056 -0.465 6.442 1.00 95.25 98 VAL A N 1
ATOM 792 C CA . VAL A 1 98 ? -21.309 -1.370 5.561 1.00 95.25 98 VAL A CA 1
ATOM 793 C C . VAL A 1 98 ? -19.823 -1.016 5.558 1.00 95.25 98 VAL A C 1
ATOM 795 O O . VAL A 1 98 ? -18.991 -1.904 5.722 1.00 95.25 98 VAL A O 1
ATOM 798 N N . LEU A 1 99 ? -19.475 0.271 5.439 1.00 96.56 99 LEU A N 1
ATOM 799 C CA . LEU A 1 99 ? -18.074 0.709 5.455 1.00 96.56 99 LEU A CA 1
ATOM 800 C C . LEU A 1 99 ? -17.362 0.362 6.768 1.00 96.56 99 LEU A C 1
ATOM 802 O O . LEU A 1 99 ? -16.206 -0.057 6.736 1.00 96.56 99 LEU A O 1
ATOM 806 N N . ARG A 1 100 ? -18.049 0.496 7.911 1.00 94.94 100 ARG A N 1
ATOM 807 C CA . ARG A 1 100 ? -17.515 0.075 9.215 1.00 94.94 100 ARG A CA 1
ATOM 808 C C . ARG A 1 100 ? -17.331 -1.436 9.299 1.00 94.94 100 ARG A C 1
ATOM 810 O O . ARG A 1 100 ? -16.288 -1.887 9.751 1.00 94.94 100 ARG A O 1
ATOM 817 N N . GLN A 1 101 ? -18.310 -2.208 8.829 1.00 91.62 101 GLN A N 1
ATOM 818 C CA . GLN A 1 101 ? -18.242 -3.673 8.819 1.00 91.62 101 GLN A CA 1
ATOM 819 C C . GLN A 1 101 ? -17.108 -4.202 7.928 1.00 91.62 101 GLN A C 1
ATOM 821 O O . GLN A 1 101 ? -16.581 -5.283 8.168 1.00 91.62 101 GLN A O 1
ATOM 826 N N . LEU A 1 102 ? -16.741 -3.444 6.893 1.00 93.31 102 LEU A N 1
ATOM 827 C CA . LEU A 1 102 ? -15.621 -3.736 5.999 1.00 93.31 102 LEU A CA 1
ATOM 828 C C . LEU A 1 102 ? -14.290 -3.135 6.474 1.00 93.31 102 LEU A C 1
ATOM 830 O O . LEU A 1 102 ? -13.315 -3.212 5.734 1.00 93.31 102 LEU A O 1
ATOM 834 N N . HIS A 1 103 ? -14.246 -2.517 7.660 1.00 94.56 103 HIS A N 1
ATOM 835 C CA . HIS A 1 103 ? -13.052 -1.862 8.212 1.00 94.56 103 HIS A CA 1
ATOM 836 C C . HIS A 1 103 ? -12.458 -0.763 7.301 1.00 94.56 103 HIS A C 1
ATOM 838 O O . HIS A 1 103 ? -11.289 -0.397 7.413 1.00 94.56 103 HIS A O 1
ATOM 844 N N . ILE A 1 104 ? -13.274 -0.187 6.409 1.00 97.12 104 ILE A N 1
ATOM 845 C CA . ILE A 1 104 ? -12.881 0.937 5.540 1.00 97.12 104 ILE A CA 1
ATOM 846 C C . ILE A 1 104 ? -12.857 2.240 6.344 1.00 97.12 104 ILE A C 1
ATOM 848 O O . ILE A 1 104 ? -12.055 3.133 6.074 1.00 97.12 104 ILE A O 1
ATOM 852 N N . VAL A 1 105 ? -13.749 2.358 7.330 1.00 97.38 105 VAL A N 1
ATOM 853 C CA . VAL A 1 105 ? -13.824 3.506 8.235 1.00 97.38 105 VAL A CA 1
ATOM 854 C C . VAL A 1 105 ? -13.997 3.048 9.679 1.00 97.38 105 VAL A C 1
ATOM 856 O O . VAL A 1 105 ? -14.660 2.048 9.956 1.00 97.38 105 VAL A O 1
ATOM 859 N N . ASN A 1 106 ? -13.476 3.837 10.610 1.00 95.44 106 ASN A N 1
ATOM 860 C CA . ASN A 1 106 ? -13.665 3.686 12.046 1.00 95.44 106 ASN A CA 1
ATOM 861 C C . ASN A 1 106 ? -14.405 4.914 12.592 1.00 95.44 106 ASN A C 1
ATOM 863 O O . ASN A 1 106 ? -14.306 6.013 12.049 1.00 95.44 106 ASN A O 1
ATOM 867 N N . SER A 1 107 ? -15.131 4.743 13.696 1.00 94.56 107 SER A N 1
ATOM 868 C CA . SER A 1 107 ? -15.731 5.863 14.426 1.00 94.56 107 SER A CA 1
ATOM 869 C C . SER A 1 107 ? -14.768 6.327 15.514 1.00 94.56 107 SER A C 1
ATOM 871 O O . SER A 1 107 ? -14.499 5.573 16.448 1.00 94.56 107 SER A O 1
ATOM 873 N N . VAL A 1 108 ? -14.274 7.559 15.414 1.00 93.44 108 VAL A N 1
ATOM 874 C CA . VAL A 1 108 ? -13.392 8.191 16.408 1.00 93.44 108 VAL A CA 1
ATOM 875 C C . VAL A 1 108 ? -14.050 9.490 16.852 1.00 93.44 108 VAL A C 1
ATOM 877 O O . VAL A 1 108 ? -14.290 10.364 16.025 1.00 93.44 108 VAL A O 1
ATOM 880 N N . ASP A 1 109 ? -14.386 9.596 18.139 1.00 92.12 109 ASP A N 1
ATOM 881 C CA . ASP A 1 109 ? -15.068 10.765 18.722 1.00 92.12 109 ASP A CA 1
ATOM 882 C C . ASP A 1 109 ? -16.384 11.137 18.005 1.00 92.12 109 ASP A C 1
ATOM 884 O O . ASP A 1 109 ? -16.725 12.304 17.839 1.00 92.12 109 ASP A O 1
ATOM 888 N N . GLY A 1 110 ? -17.120 10.124 17.531 1.00 90.94 110 GLY A N 1
ATOM 889 C CA . GLY A 1 110 ? -18.369 10.296 16.777 1.00 90.94 110 GLY A CA 1
ATOM 890 C C . GLY A 1 110 ? -18.186 10.690 15.307 1.00 90.94 110 GLY A C 1
ATOM 891 O O . GLY A 1 110 ? -19.176 10.822 14.592 1.00 90.94 110 GLY A O 1
ATOM 892 N N . ILE A 1 111 ? -16.945 10.841 14.837 1.00 95.00 111 ILE A N 1
ATOM 893 C CA . ILE A 1 111 ? -16.615 11.169 13.448 1.00 95.00 111 ILE A CA 1
ATOM 894 C C . ILE A 1 111 ? -16.158 9.899 12.730 1.00 95.00 111 ILE A C 1
ATOM 896 O O . ILE A 1 111 ? -15.290 9.169 13.218 1.00 95.00 111 ILE A O 1
ATOM 900 N N . LEU A 1 112 ? -16.716 9.643 11.546 1.00 96.75 112 LEU A N 1
ATOM 901 C CA . LEU A 1 112 ? -16.245 8.571 10.676 1.00 96.75 112 LEU A CA 1
ATOM 902 C C . LEU A 1 112 ? -14.930 8.979 10.018 1.00 96.75 112 LEU A C 1
ATOM 904 O O . LEU A 1 112 ? -14.859 9.968 9.286 1.00 96.75 112 LEU A O 1
ATOM 908 N N . ARG A 1 113 ? -13.891 8.194 10.279 1.00 97.81 113 ARG A N 1
ATOM 909 C CA . ARG A 1 113 ? -12.551 8.400 9.741 1.00 97.81 113 ARG A CA 1
ATOM 910 C C . ARG A 1 113 ? -12.126 7.187 8.931 1.00 97.81 113 ARG A C 1
ATOM 912 O O . ARG A 1 113 ? -12.290 6.073 9.425 1.00 97.81 113 ARG A O 1
ATOM 919 N N . PRO A 1 114 ? -11.571 7.372 7.727 1.00 97.94 114 PRO A N 1
ATOM 920 C CA . PRO A 1 114 ? -10.982 6.274 6.979 1.00 97.94 114 PRO A CA 1
ATOM 921 C C . PRO A 1 114 ? -9.897 5.561 7.784 1.00 97.94 114 PRO A C 1
ATOM 923 O O . PRO A 1 114 ? -9.079 6.220 8.436 1.00 97.94 114 PRO A O 1
ATOM 926 N N . SER A 1 115 ? -9.865 4.235 7.694 1.00 97.25 115 SER A N 1
ATOM 927 C CA . SER A 1 115 ? -8.652 3.483 8.009 1.00 97.25 115 SER A CA 1
ATOM 928 C C . SER A 1 115 ? -7.558 3.834 6.998 1.00 97.25 115 SER A C 1
ATOM 930 O O . SER A 1 115 ? -7.842 4.380 5.924 1.00 97.25 115 SER A O 1
ATOM 932 N N . LEU A 1 116 ? -6.297 3.541 7.308 1.00 95.50 116 LEU A N 1
ATOM 933 C CA . LEU A 1 116 ? -5.201 3.762 6.367 1.00 95.50 116 LEU A CA 1
ATOM 934 C C . LEU A 1 116 ? -5.410 2.969 5.065 1.00 95.50 116 LEU A C 1
ATOM 936 O O . LEU A 1 116 ? -5.261 3.538 3.984 1.00 95.50 116 LEU A O 1
ATOM 940 N N . ALA A 1 117 ? -5.834 1.705 5.147 1.00 95.31 117 ALA A N 1
ATOM 941 C CA . ALA A 1 117 ? -6.208 0.899 3.986 1.00 95.31 117 ALA A CA 1
ATOM 942 C C . ALA A 1 117 ? -7.387 1.520 3.223 1.00 95.31 117 ALA A C 1
ATOM 944 O O . ALA A 1 117 ? -7.326 1.683 2.002 1.00 95.31 117 ALA A O 1
ATOM 945 N N . GLY A 1 118 ? -8.443 1.923 3.938 1.00 97.00 118 GLY A N 1
ATOM 946 C CA . GLY A 1 118 ? -9.612 2.567 3.345 1.00 97.00 118 GLY A CA 1
ATOM 947 C C . GLY A 1 118 ? -9.246 3.839 2.581 1.00 97.00 118 GLY A C 1
ATOM 948 O O . GLY A 1 118 ? -9.684 4.031 1.444 1.00 97.00 118 GLY A O 1
ATOM 949 N N . LEU A 1 119 ? -8.380 4.670 3.162 1.00 97.69 119 LEU A N 1
ATOM 950 C CA . LEU A 1 119 ? -7.854 5.866 2.519 1.00 97.69 119 LEU A CA 1
ATOM 951 C C . LEU A 1 119 ? -6.987 5.519 1.308 1.00 97.69 119 LEU A C 1
ATOM 953 O O . LEU A 1 119 ? -7.189 6.097 0.248 1.00 97.69 119 LEU A O 1
ATOM 957 N N . LEU A 1 120 ? -6.046 4.583 1.428 1.00 96.69 120 LEU A N 1
ATOM 958 C CA . LEU A 1 120 ? -5.133 4.235 0.339 1.00 96.69 120 LEU A CA 1
ATOM 959 C C . LEU A 1 120 ? -5.836 3.578 -0.850 1.00 96.69 120 LEU A C 1
ATOM 961 O O . LEU A 1 120 ? -5.395 3.763 -1.979 1.00 96.69 120 LEU A O 1
ATOM 965 N N . VAL A 1 121 ? -6.916 2.831 -0.635 1.00 97.06 121 VAL A N 1
ATOM 966 C CA . VAL A 1 121 ? -7.643 2.148 -1.717 1.00 97.06 121 VAL A CA 1
ATOM 967 C C . VAL A 1 121 ? -8.740 3.032 -2.307 1.00 97.06 121 VAL A C 1
ATOM 969 O O . VAL A 1 121 ? -8.902 3.084 -3.527 1.00 97.06 121 VAL A O 1
ATOM 972 N N . PHE A 1 122 ? -9.489 3.748 -1.465 1.00 98.06 122 PHE A N 1
ATOM 973 C CA . PHE A 1 122 ? -10.689 4.476 -1.888 1.00 98.06 122 PHE A CA 1
ATOM 974 C C . PHE A 1 122 ? -10.556 5.995 -1.812 1.00 98.06 122 PHE A C 1
ATOM 976 O O . PHE A 1 122 ? -11.476 6.692 -2.228 1.00 98.06 122 PHE A O 1
ATOM 983 N N . GLY A 1 123 ? -9.445 6.535 -1.318 1.00 97.56 123 GLY A N 1
ATOM 984 C CA . GLY A 1 123 ? -9.213 7.973 -1.219 1.00 97.56 123 GLY A CA 1
ATOM 985 C C . GLY A 1 123 ? -9.234 8.683 -2.572 1.00 97.56 123 GLY A C 1
ATOM 986 O O . GLY A 1 123 ? -8.841 8.133 -3.605 1.00 97.56 123 GLY A O 1
ATOM 987 N N . LYS A 1 124 ? -9.675 9.944 -2.564 1.00 97.81 124 LYS A N 1
ATOM 988 C CA . LYS A 1 124 ? -9.553 10.844 -3.720 1.00 97.81 124 LYS A CA 1
ATOM 989 C C . LYS A 1 124 ? -8.085 11.142 -4.020 1.00 97.81 124 LYS A C 1
ATOM 991 O O . LYS A 1 124 ? -7.673 11.059 -5.169 1.00 97.81 124 LYS A O 1
ATOM 996 N N . TYR A 1 125 ? -7.310 11.452 -2.979 1.00 97.12 125 TYR A N 1
ATOM 997 C CA . TYR A 1 125 ? -5.870 11.678 -3.066 1.00 97.12 125 TYR A CA 1
ATOM 998 C C . TYR A 1 125 ? -5.187 11.342 -1.722 1.00 97.12 125 TYR A C 1
ATOM 1000 O O . TYR A 1 125 ? -5.022 12.219 -0.871 1.00 97.12 125 TYR A O 1
ATOM 1008 N N . PRO A 1 126 ? -4.823 10.065 -1.487 1.00 96.56 126 PRO A N 1
ATOM 1009 C CA . PRO A 1 126 ? -4.291 9.603 -0.198 1.00 96.56 126 PRO A CA 1
ATOM 1010 C C . PRO A 1 126 ? -3.011 10.330 0.237 1.00 96.56 126 PRO A C 1
ATOM 1012 O O . PRO A 1 126 ? -2.785 10.556 1.427 1.00 96.56 126 PRO A O 1
ATOM 1015 N N . GLN A 1 127 ? -2.193 10.751 -0.728 1.00 96.31 127 GLN A N 1
ATOM 1016 C CA . GLN A 1 127 ? -0.901 11.394 -0.494 1.00 96.31 127 GLN A CA 1
ATOM 1017 C C . GLN A 1 127 ? -1.020 12.798 0.119 1.00 96.31 127 GLN A C 1
ATOM 1019 O O . GLN A 1 127 ? -0.024 13.308 0.625 1.00 96.31 127 GLN A O 1
ATOM 1024 N N . ALA A 1 128 ? -2.213 13.411 0.155 1.00 96.19 128 ALA A N 1
ATOM 1025 C CA . ALA A 1 128 ? -2.442 14.611 0.972 1.00 96.19 128 ALA A CA 1
ATOM 1026 C C . ALA A 1 128 ? -2.262 14.341 2.477 1.00 96.19 128 ALA A C 1
ATOM 1028 O O . ALA A 1 128 ? -1.876 15.237 3.227 1.00 96.19 128 ALA A O 1
ATOM 1029 N N . PHE A 1 129 ? -2.532 13.110 2.916 1.00 95.06 129 PHE A N 1
ATOM 1030 C CA . PHE A 1 129 ? -2.403 12.684 4.309 1.00 95.06 129 PHE A CA 1
ATOM 1031 C C . PHE A 1 129 ? -1.114 11.905 4.546 1.00 95.06 129 PHE A C 1
ATOM 1033 O O . PHE A 1 129 ? -0.505 12.036 5.605 1.00 95.06 129 PHE A O 1
ATOM 1040 N N . GLU A 1 130 ? -0.704 11.123 3.549 1.00 93.12 130 GLU A N 1
ATOM 1041 C CA . GLU A 1 130 ? 0.397 10.170 3.639 1.00 93.12 130 GLU A CA 1
ATOM 1042 C C . GLU A 1 130 ? 1.352 10.314 2.423 1.00 93.12 130 GLU A C 1
ATOM 1044 O O . GLU A 1 130 ? 1.381 9.454 1.537 1.00 93.12 130 GLU A O 1
ATOM 1049 N N . PRO A 1 131 ? 2.150 11.405 2.333 1.00 92.25 131 PRO A N 1
ATOM 1050 C CA . PRO A 1 131 ? 2.865 11.810 1.106 1.00 92.25 131 PRO A CA 1
ATOM 1051 C C . PRO A 1 131 ? 3.936 10.835 0.599 1.00 92.25 131 PRO A C 1
ATOM 1053 O O . PRO A 1 131 ? 4.391 10.930 -0.544 1.00 92.25 131 PRO A O 1
ATOM 1056 N N . GLN A 1 132 ? 4.382 9.937 1.476 1.00 90.88 132 GLN A N 1
ATOM 1057 C CA . GLN A 1 132 ? 5.452 8.976 1.216 1.00 90.88 132 GLN A CA 1
ATOM 1058 C C . GLN A 1 132 ? 4.914 7.588 0.842 1.00 90.88 132 GLN A C 1
ATOM 1060 O O . GLN A 1 132 ? 5.675 6.713 0.436 1.00 90.88 132 GLN A O 1
ATOM 1065 N N . LEU A 1 133 ? 3.597 7.366 0.927 1.00 93.56 133 LEU A N 1
ATOM 1066 C CA . LEU A 1 133 ? 2.975 6.103 0.534 1.00 93.56 133 LEU A CA 1
ATOM 1067 C C . LEU A 1 133 ? 2.677 6.117 -0.973 1.00 93.56 133 LEU A C 1
ATOM 1069 O O . LEU A 1 133 ? 1.551 6.345 -1.415 1.00 93.56 133 LEU A O 1
ATOM 1073 N N . VAL A 1 134 ? 3.740 5.912 -1.747 1.00 95.88 134 VAL A N 1
ATOM 1074 C CA . VAL A 1 134 ? 3.773 6.018 -3.212 1.00 95.88 134 VAL A CA 1
ATOM 1075 C C . VAL A 1 134 ? 4.561 4.858 -3.816 1.00 95.88 134 VAL A C 1
ATOM 1077 O O . VAL A 1 134 ? 5.327 4.186 -3.115 1.00 95.88 134 VAL A O 1
ATOM 1080 N N . ILE A 1 135 ? 4.398 4.648 -5.121 1.00 97.19 135 ILE A N 1
ATOM 1081 C CA . ILE A 1 135 ? 5.253 3.752 -5.908 1.00 97.19 135 ILE A CA 1
ATOM 1082 C C . ILE A 1 135 ? 6.190 4.625 -6.741 1.00 97.19 135 ILE A C 1
ATOM 1084 O O . ILE A 1 135 ? 5.769 5.610 -7.343 1.00 97.19 135 ILE A O 1
ATOM 1088 N N . THR A 1 136 ? 7.470 4.282 -6.774 1.00 96.50 136 THR A N 1
ATOM 1089 C CA . THR A 1 136 ? 8.470 4.947 -7.615 1.00 96.50 136 THR A CA 1
ATOM 1090 C C . THR A 1 136 ? 9.069 3.955 -8.594 1.00 96.50 136 THR A C 1
ATOM 1092 O O . THR A 1 136 ? 9.166 2.766 -8.298 1.00 96.50 136 THR A O 1
ATOM 1095 N N . TYR A 1 137 ? 9.475 4.447 -9.752 1.00 96.25 137 TYR A N 1
ATOM 1096 C CA . TYR A 1 137 ? 10.196 3.704 -10.768 1.00 96.25 137 TYR A CA 1
ATOM 1097 C C . TYR A 1 137 ? 11.518 4.408 -11.045 1.00 96.25 137 TYR A C 1
ATOM 1099 O O . TYR A 1 137 ? 11.534 5.618 -11.268 1.00 96.25 137 TYR A O 1
ATOM 1107 N N . LEU A 1 138 ? 12.606 3.645 -11.034 1.00 94.12 138 LEU A N 1
ATOM 1108 C CA . LEU A 1 138 ? 13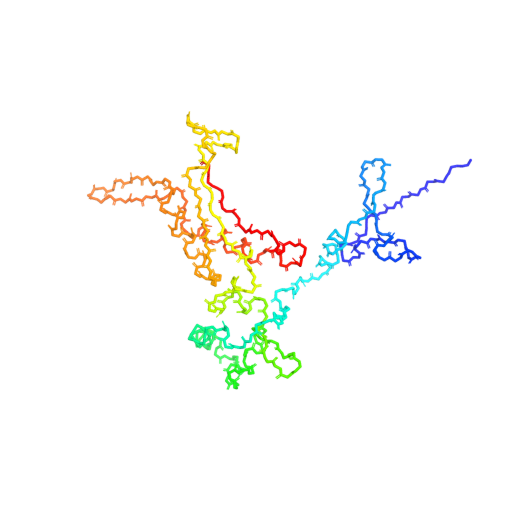.935 4.091 -11.424 1.00 94.12 138 LEU A CA 1
ATOM 1109 C C . LEU A 1 138 ? 14.485 3.160 -12.493 1.00 94.12 138 LEU A C 1
ATOM 1111 O O . LEU A 1 138 ? 14.553 1.949 -12.282 1.00 94.12 138 LEU A O 1
ATOM 1115 N N . GLN A 1 139 ? 14.944 3.742 -13.593 1.00 92.75 139 GLN A N 1
ATOM 1116 C CA . GLN A 1 139 ? 15.710 3.029 -14.602 1.00 92.75 139 GLN A CA 1
ATOM 1117 C C . GLN A 1 139 ? 17.179 3.405 -14.481 1.00 92.75 139 GLN A C 1
ATOM 1119 O O . GLN A 1 139 ? 17.536 4.572 -14.633 1.00 92.75 139 GLN A O 1
ATOM 1124 N N . TYR A 1 140 ? 18.029 2.427 -14.207 1.00 90.75 140 TYR A N 1
ATOM 1125 C CA . TYR A 1 140 ? 19.474 2.583 -14.168 1.00 90.75 140 TYR A CA 1
ATOM 1126 C C . TYR A 1 140 ? 20.059 2.493 -15.579 1.00 90.75 140 TYR A C 1
ATOM 1128 O O . TYR A 1 140 ? 19.439 1.970 -16.502 1.00 90.75 140 TYR A O 1
ATOM 1136 N N . TYR A 1 141 ? 21.248 3.069 -15.759 1.00 86.06 141 TYR A N 1
ATOM 1137 C CA . TYR A 1 141 ? 21.942 3.024 -17.048 1.00 86.06 141 TYR A CA 1
ATOM 1138 C C . TYR A 1 141 ? 22.515 1.643 -17.381 1.00 86.06 141 TYR A C 1
ATOM 1140 O O . TYR A 1 141 ? 22.579 1.271 -18.551 1.00 86.06 141 TYR A O 1
ATOM 1148 N N . GLY A 1 142 ? 22.966 0.920 -16.362 1.00 84.25 142 GLY A N 1
ATOM 1149 C CA . GLY A 1 142 ? 23.604 -0.376 -16.516 1.00 84.25 142 GLY A CA 1
ATOM 1150 C C . GLY A 1 142 ? 23.101 -1.370 -15.486 1.00 84.25 142 GLY A C 1
ATOM 1151 O O . GLY A 1 142 ? 22.161 -1.113 -14.737 1.00 84.25 142 GLY A O 1
ATOM 1152 N N . THR A 1 143 ? 23.799 -2.495 -15.411 1.00 85.88 143 THR A N 1
ATOM 1153 C CA . THR A 1 143 ? 23.403 -3.647 -14.593 1.00 85.88 143 THR A CA 1
ATOM 1154 C C . THR A 1 143 ? 23.600 -3.452 -13.087 1.00 85.88 143 THR A C 1
ATOM 1156 O O . THR A 1 143 ? 23.225 -4.314 -12.293 1.00 85.88 143 THR A O 1
ATOM 1159 N N . THR A 1 144 ? 24.203 -2.332 -12.678 1.00 85.75 144 THR A N 1
ATOM 1160 C CA . THR A 1 144 ? 24.501 -2.000 -11.283 1.00 85.75 144 THR A CA 1
ATOM 1161 C C . THR A 1 144 ? 24.180 -0.541 -10.958 1.00 85.75 144 THR A C 1
ATOM 1163 O O . THR A 1 144 ? 24.181 0.334 -11.822 1.00 85.75 144 THR A O 1
ATOM 1166 N N . GLU A 1 145 ? 23.957 -0.243 -9.674 1.00 83.69 145 GLU A N 1
ATOM 1167 C CA . GLU A 1 145 ? 23.623 1.116 -9.214 1.00 83.69 145 GLU A CA 1
ATOM 1168 C C . GLU A 1 145 ? 24.784 2.125 -9.314 1.00 83.69 145 GLU A C 1
ATOM 1170 O O . GLU A 1 145 ? 24.585 3.335 -9.159 1.00 83.69 145 GLU A O 1
ATOM 1175 N N . THR A 1 146 ? 26.011 1.640 -9.516 1.00 84.31 146 THR A N 1
ATOM 1176 C CA . THR A 1 146 ? 27.227 2.462 -9.577 1.00 84.31 146 THR A CA 1
ATOM 1177 C C . THR A 1 146 ? 27.577 2.893 -10.996 1.00 84.31 146 THR A C 1
ATOM 1179 O O . THR A 1 146 ? 28.304 3.879 -11.164 1.00 84.31 146 THR A O 1
ATOM 1182 N N . GLU A 1 147 ? 27.058 2.185 -11.998 1.00 84.38 147 GLU A N 1
ATOM 1183 C CA . GLU A 1 147 ? 27.233 2.519 -13.404 1.00 84.38 147 GLU A CA 1
ATOM 1184 C C . GLU A 1 147 ? 26.539 3.843 -13.739 1.00 84.38 147 GLU A C 1
ATOM 1186 O O . GLU A 1 147 ? 25.472 4.182 -13.225 1.00 84.38 147 GLU A O 1
ATOM 1191 N N . LYS A 1 148 ? 27.189 4.631 -14.595 1.00 86.38 148 LYS A N 1
ATOM 1192 C CA . LYS A 1 148 ? 26.719 5.952 -15.011 1.00 86.38 148 LYS A CA 1
ATOM 1193 C C . LYS A 1 148 ? 26.784 6.069 -16.518 1.00 86.38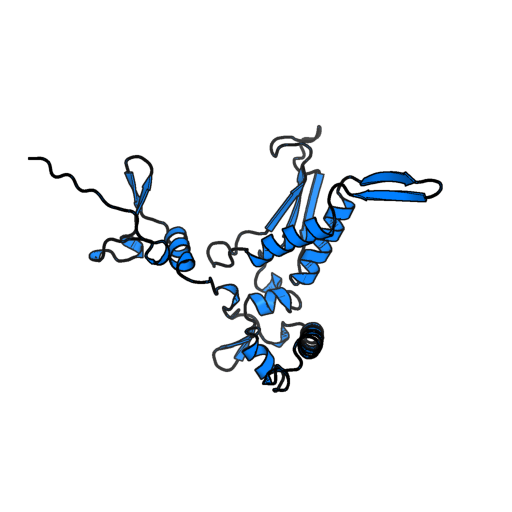 148 LYS A C 1
ATOM 1195 O O . LYS A 1 148 ? 27.658 5.470 -17.147 1.00 86.38 148 LYS A O 1
ATOM 1200 N N . THR A 1 149 ? 25.915 6.905 -17.076 1.00 82.88 149 THR A N 1
ATOM 1201 C CA . THR A 1 149 ? 26.009 7.296 -18.483 1.00 82.88 149 THR A CA 1
ATOM 1202 C C . THR A 1 149 ? 27.377 7.941 -18.758 1.00 82.88 149 THR A C 1
ATOM 1204 O O . THR A 1 149 ? 28.010 8.469 -17.836 1.00 82.88 149 THR A O 1
ATOM 1207 N N . PRO A 1 150 ? 27.832 8.012 -20.024 1.00 82.75 150 PRO A N 1
ATOM 1208 C CA . PRO A 1 150 ? 29.040 8.762 -20.386 1.00 82.75 150 PRO A CA 1
ATOM 1209 C C . PRO A 1 150 ? 29.011 10.245 -19.968 1.00 82.75 150 PRO A C 1
ATOM 1211 O O . PRO A 1 150 ? 30.056 10.885 -19.896 1.00 82.75 150 PRO A O 1
ATOM 1214 N N . ARG A 1 151 ? 27.820 10.796 -19.683 1.00 82.69 151 ARG A N 1
ATOM 1215 C CA . ARG A 1 151 ? 27.609 12.161 -19.173 1.00 82.69 151 ARG A CA 1
ATOM 1216 C C . ARG A 1 151 ? 27.548 12.243 -17.640 1.00 82.69 151 ARG A C 1
ATOM 1218 O O . ARG A 1 151 ? 27.476 13.341 -17.098 1.00 82.69 151 ARG A O 1
ATOM 1225 N N . GLY A 1 152 ? 27.612 11.110 -16.939 1.00 81.56 152 GLY A N 1
ATOM 1226 C CA . GLY A 1 152 ? 27.658 11.018 -15.478 1.00 81.56 152 GLY A CA 1
ATOM 1227 C C . GLY A 1 152 ? 26.304 10.833 -14.783 1.00 81.56 152 GLY A C 1
ATOM 1228 O O . GLY A 1 152 ? 26.259 10.849 -13.550 1.00 81.56 152 GLY A O 1
ATOM 1229 N N . GLU A 1 153 ? 25.215 10.646 -15.530 1.00 82.81 153 GLU A N 1
ATOM 1230 C CA . GLU A 1 153 ? 23.872 10.426 -14.975 1.00 82.81 153 GLU A CA 1
ATOM 1231 C C . GLU A 1 153 ? 23.749 8.995 -14.440 1.00 82.81 153 GLU A C 1
ATOM 1233 O O . GLU A 1 153 ? 24.256 8.054 -15.046 1.00 82.81 153 GLU A O 1
ATOM 1238 N N . ARG A 1 154 ? 23.085 8.822 -13.291 1.00 76.06 154 ARG A N 1
ATOM 1239 C CA . ARG A 1 154 ? 22.869 7.496 -12.676 1.00 76.06 154 ARG A CA 1
ATOM 1240 C C . ARG A 1 154 ? 21.597 6.814 -13.171 1.00 76.06 154 ARG A C 1
ATOM 1242 O O . ARG A 1 154 ? 21.565 5.596 -13.302 1.00 76.06 154 ARG A O 1
ATOM 1249 N N . PHE A 1 155 ? 20.560 7.608 -13.423 1.00 84.62 155 PHE A N 1
ATOM 1250 C CA . PHE A 1 155 ? 19.241 7.128 -13.813 1.00 84.62 155 PHE A CA 1
ATOM 1251 C C . PHE A 1 155 ? 18.930 7.618 -15.223 1.00 84.62 155 PHE A C 1
ATOM 1253 O O . PHE A 1 155 ? 19.107 8.802 -15.510 1.00 84.62 155 PHE A O 1
ATOM 1260 N N . LEU A 1 156 ? 18.475 6.709 -16.079 1.00 86.19 156 LEU A N 1
ATOM 1261 C CA . LEU A 1 156 ? 17.914 7.020 -17.390 1.00 86.19 156 LEU A CA 1
ATOM 1262 C C . LEU A 1 156 ? 16.517 7.623 -17.272 1.00 86.19 156 LEU A C 1
ATOM 1264 O O . LEU A 1 156 ? 16.138 8.460 -18.085 1.00 86.19 156 LEU A O 1
ATOM 1268 N N . ASP A 1 157 ? 15.770 7.194 -16.257 1.00 89.69 157 ASP A N 1
ATOM 1269 C CA . ASP A 1 157 ? 14.414 7.649 -16.017 1.00 89.69 157 ASP A CA 1
ATOM 1270 C C . ASP A 1 157 ? 14.039 7.513 -14.535 1.00 89.69 157 ASP A C 1
ATOM 1272 O O . ASP A 1 157 ? 14.552 6.645 -13.819 1.00 89.69 157 ASP A O 1
ATOM 1276 N N . ASN A 1 158 ? 13.154 8.395 -14.072 1.00 93.12 158 ASN A N 1
ATOM 1277 C CA . ASN A 1 158 ? 12.640 8.423 -12.709 1.00 93.12 158 ASN A CA 1
ATOM 1278 C C . ASN A 1 158 ? 11.192 8.914 -12.707 1.00 93.12 158 ASN A C 1
ATOM 1280 O O . ASN A 1 158 ? 10.913 10.056 -13.081 1.00 93.12 158 ASN A O 1
ATOM 1284 N N . ARG A 1 159 ? 10.278 8.071 -12.220 1.00 95.31 159 ARG A N 1
ATOM 1285 C CA . ARG A 1 159 ? 8.851 8.382 -12.166 1.00 95.31 159 ARG A CA 1
ATOM 1286 C C . ARG A 1 159 ? 8.245 8.056 -10.809 1.00 95.31 159 ARG A C 1
ATOM 1288 O O . ARG A 1 159 ? 8.583 7.062 -10.174 1.00 95.31 159 ARG A O 1
ATOM 1295 N N . LYS A 1 160 ? 7.299 8.893 -10.386 1.00 96.25 160 LYS A N 1
ATOM 1296 C CA . LYS A 1 160 ? 6.492 8.711 -9.177 1.00 96.25 160 LYS A CA 1
ATOM 1297 C C . LYS A 1 160 ? 5.036 8.457 -9.571 1.00 96.25 160 LYS A C 1
ATOM 1299 O O . LYS A 1 160 ? 4.505 9.168 -10.424 1.00 96.25 160 LYS A O 1
ATOM 1304 N N . PHE A 1 161 ? 4.411 7.466 -8.947 1.00 97.19 161 PHE A N 1
ATOM 1305 C CA . PHE A 1 161 ? 2.991 7.155 -9.080 1.00 97.19 161 PHE A CA 1
ATOM 1306 C C . PHE A 1 161 ? 2.288 7.500 -7.768 1.00 97.19 161 PHE A C 1
ATOM 1308 O O . PHE A 1 161 ? 2.706 7.065 -6.693 1.00 97.19 161 PHE A O 1
ATOM 1315 N N . GLU A 1 162 ? 1.240 8.307 -7.874 1.00 96.88 162 GLU A N 1
ATOM 1316 C CA . GLU A 1 162 ? 0.438 8.817 -6.762 1.00 96.88 162 GLU A CA 1
ATOM 1317 C C . GLU A 1 162 ? -1.044 8.537 -7.032 1.00 96.88 162 GLU A C 1
ATOM 1319 O O . GLU A 1 162 ? -1.416 8.114 -8.126 1.00 96.88 162 GLU A O 1
ATOM 1324 N N . GLY A 1 163 ? -1.890 8.776 -6.033 1.00 97.00 163 GLY A N 1
ATOM 1325 C CA . GLY A 1 163 ? -3.298 8.414 -6.056 1.00 97.00 163 GLY A CA 1
ATOM 1326 C C . GLY A 1 163 ? -3.596 7.162 -5.224 1.00 97.00 163 GLY A C 1
ATOM 1327 O O . GLY A 1 163 ? -2.775 6.729 -4.408 1.00 97.00 163 GLY A O 1
ATOM 1328 N N . PRO A 1 164 ? -4.801 6.597 -5.361 1.00 97.25 164 PRO A N 1
ATOM 1329 C CA . PRO A 1 164 ? -5.178 5.358 -4.696 1.00 97.25 164 PRO A CA 1
ATOM 1330 C C . PRO A 1 164 ? -4.361 4.167 -5.224 1.00 97.25 164 PRO A C 1
ATOM 1332 O O . PRO A 1 164 ? -3.903 4.160 -6.367 1.00 97.25 164 PRO A O 1
ATOM 1335 N N . ILE A 1 165 ? -4.227 3.119 -4.411 1.00 96.81 165 ILE A N 1
ATOM 1336 C CA . ILE A 1 165 ? -3.464 1.907 -4.736 1.00 96.81 165 ILE A CA 1
ATOM 1337 C C . ILE A 1 165 ? -3.845 1.316 -6.101 1.00 96.81 165 ILE A C 1
ATOM 1339 O O . ILE A 1 165 ? -2.924 1.077 -6.879 1.00 96.81 165 ILE A O 1
ATOM 1343 N N . PRO A 1 166 ? -5.135 1.104 -6.447 1.00 95.94 166 PRO A N 1
ATOM 1344 C CA . PRO A 1 166 ? -5.490 0.538 -7.747 1.00 95.94 166 PRO A CA 1
ATOM 1345 C C . PRO A 1 166 ? -4.918 1.328 -8.930 1.00 95.94 166 PRO A C 1
ATOM 1347 O O . PRO A 1 166 ? -4.357 0.729 -9.841 1.00 95.94 166 PRO A O 1
ATOM 1350 N N . GLU A 1 167 ? -4.976 2.662 -8.873 1.00 96.75 167 GLU A N 1
ATOM 1351 C CA . GLU A 1 167 ? -4.483 3.532 -9.951 1.00 96.75 167 GLU A CA 1
ATOM 1352 C C . GLU A 1 167 ? -2.958 3.591 -9.983 1.00 96.75 167 GLU A C 1
ATOM 1354 O O . GLU A 1 167 ? -2.367 3.584 -11.063 1.00 96.75 167 GLU A O 1
ATOM 1359 N N . MET A 1 168 ? -2.306 3.606 -8.815 1.00 97.12 168 MET A N 1
ATOM 1360 C CA . MET A 1 168 ? -0.844 3.548 -8.735 1.00 97.12 168 MET A CA 1
ATOM 1361 C C . MET A 1 168 ? -0.304 2.238 -9.310 1.00 97.12 168 MET A C 1
ATOM 1363 O O . MET A 1 168 ? 0.682 2.261 -10.040 1.00 97.12 168 MET A O 1
ATOM 1367 N N . VAL A 1 169 ? -0.941 1.107 -8.987 1.00 97.44 169 VAL A N 1
ATOM 1368 C CA . VAL A 1 169 ? -0.550 -0.217 -9.489 1.00 97.44 169 VAL A CA 1
ATOM 1369 C C . VAL A 1 169 ? -0.732 -0.284 -11.001 1.00 97.44 169 VAL A C 1
ATOM 1371 O O . VAL A 1 169 ? 0.208 -0.654 -11.695 1.00 97.44 169 VAL A O 1
ATOM 1374 N N . GLU A 1 170 ? -1.903 0.096 -11.514 1.00 96.69 170 GLU A N 1
ATOM 1375 C CA . GLU A 1 170 ? -2.191 0.091 -12.954 1.00 96.69 170 GLU A CA 1
ATOM 1376 C C . GLU A 1 170 ? -1.213 0.991 -13.720 1.00 96.69 170 GLU A C 1
ATOM 1378 O O . GLU A 1 170 ? -0.521 0.527 -14.625 1.00 96.69 170 GLU A O 1
ATOM 1383 N N . SER A 1 171 ? -1.039 2.235 -13.264 1.00 97.19 171 SER A N 1
ATOM 1384 C CA . SER A 1 171 ? -0.107 3.184 -13.880 1.00 97.19 171 SER A CA 1
ATOM 1385 C C . SER A 1 171 ? 1.341 2.689 -13.855 1.00 97.19 171 SER A C 1
ATOM 138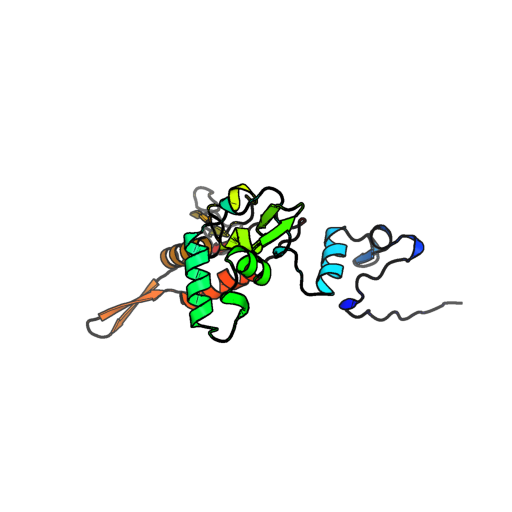7 O O . SER A 1 171 ? 2.078 2.900 -14.818 1.00 97.19 171 SER A O 1
ATOM 1389 N N . ALA A 1 172 ? 1.769 2.045 -12.764 1.00 97.12 172 ALA A N 1
ATOM 1390 C CA . ALA A 1 172 ? 3.114 1.494 -12.649 1.00 97.12 172 ALA A CA 1
ATOM 1391 C C . ALA A 1 172 ? 3.324 0.303 -13.591 1.00 97.12 172 ALA A C 1
ATOM 1393 O O . ALA A 1 172 ? 4.361 0.231 -14.250 1.00 97.12 172 ALA A O 1
ATOM 1394 N N . VAL A 1 173 ? 2.343 -0.601 -13.688 1.00 96.62 173 VAL A N 1
ATOM 1395 C CA . VAL A 1 173 ? 2.382 -1.737 -14.619 1.00 96.62 173 VAL A CA 1
ATOM 1396 C C . VAL A 1 173 ? 2.472 -1.234 -16.053 1.00 96.62 173 VAL A C 1
ATOM 1398 O O . VAL A 1 173 ? 3.405 -1.613 -16.758 1.00 96.62 173 VAL A O 1
ATOM 1401 N N . ASP A 1 174 ? 1.571 -0.344 -16.469 1.00 95.94 174 ASP A N 1
ATOM 1402 C CA . ASP A 1 174 ? 1.547 0.191 -17.832 1.00 95.94 174 ASP A CA 1
ATOM 1403 C C . ASP A 1 174 ? 2.862 0.885 -18.191 1.00 95.94 174 ASP A C 1
ATOM 1405 O O . ASP A 1 174 ? 3.400 0.703 -19.288 1.00 95.94 174 ASP A O 1
ATOM 1409 N N . TYR A 1 175 ? 3.419 1.643 -17.244 1.00 96.19 175 TYR A N 1
ATOM 1410 C CA . TYR A 1 175 ? 4.677 2.343 -17.455 1.00 96.19 175 TYR A CA 1
ATOM 1411 C C . TYR A 1 175 ? 5.858 1.391 -17.626 1.00 96.19 175 TYR A C 1
ATOM 1413 O O . TYR A 1 175 ? 6.634 1.523 -18.572 1.00 96.19 175 TYR A O 1
ATOM 1421 N N . VAL A 1 176 ? 5.982 0.401 -16.742 1.00 95.19 176 VAL A N 1
ATOM 1422 C CA . VAL A 1 176 ? 7.059 -0.589 -16.828 1.00 95.19 176 VAL A CA 1
ATOM 1423 C C . VAL A 1 176 ? 6.896 -1.436 -18.092 1.00 95.19 176 VAL A C 1
ATOM 1425 O O . VAL A 1 176 ? 7.874 -1.644 -18.799 1.00 95.19 176 VAL A O 1
ATOM 1428 N N . MET A 1 177 ? 5.676 -1.846 -18.454 1.00 94.19 177 MET A N 1
ATOM 1429 C CA . MET A 1 177 ? 5.399 -2.583 -19.698 1.00 94.19 177 MET A CA 1
ATOM 1430 C C . MET A 1 177 ? 5.772 -1.795 -20.961 1.00 94.19 177 MET A C 1
ATOM 1432 O O . MET A 1 177 ? 6.130 -2.387 -21.985 1.00 94.19 177 MET A O 1
ATOM 1436 N N . ALA A 1 178 ? 5.682 -0.464 -20.913 1.00 92.00 178 ALA A N 1
ATOM 1437 C CA . ALA A 1 178 ? 6.144 0.405 -21.988 1.00 92.00 178 ALA A CA 1
ATOM 1438 C C . ALA A 1 178 ? 7.676 0.547 -22.023 1.00 92.00 178 ALA A C 1
ATOM 1440 O O . ALA A 1 178 ? 8.230 0.694 -23.113 1.00 92.00 178 ALA A O 1
ATOM 1441 N N . ALA A 1 179 ? 8.343 0.488 -20.867 1.00 90.75 179 ALA A N 1
ATOM 1442 C CA . ALA A 1 179 ? 9.788 0.678 -20.733 1.00 90.75 179 ALA A CA 1
ATOM 1443 C C . ALA A 1 179 ? 10.623 -0.596 -20.974 1.00 90.75 179 ALA A C 1
ATOM 1445 O O . ALA A 1 179 ? 11.756 -0.503 -21.450 1.00 90.75 179 ALA A O 1
ATOM 1446 N N . ILE A 1 180 ? 10.092 -1.780 -20.651 1.00 91.50 180 ILE A N 1
ATOM 1447 C CA . ILE A 1 180 ? 10.808 -3.055 -20.823 1.00 91.50 180 ILE A CA 1
ATOM 1448 C C . ILE A 1 180 ? 10.982 -3.432 -22.295 1.00 91.50 180 ILE A C 1
ATOM 1450 O O . ILE A 1 180 ? 10.246 -2.992 -23.185 1.00 91.50 180 ILE A O 1
ATOM 1454 N N . ARG A 1 181 ? 11.958 -4.306 -22.559 1.00 88.38 181 ARG A N 1
ATOM 1455 C CA . ARG A 1 181 ? 12.240 -4.776 -23.915 1.00 88.38 181 ARG A CA 1
ATOM 1456 C C . ARG A 1 181 ? 11.081 -5.619 -24.440 1.00 88.38 181 ARG A C 1
ATOM 1458 O O . ARG A 1 181 ? 10.419 -6.352 -23.705 1.00 88.38 181 ARG A O 1
ATOM 1465 N N . LYS A 1 182 ? 10.860 -5.537 -25.751 1.00 90.81 182 LYS A N 1
ATOM 1466 C CA . LYS A 1 182 ? 9.858 -6.329 -26.467 1.00 90.81 182 LYS A CA 1
ATOM 1467 C C . LYS A 1 182 ? 10.539 -7.057 -27.612 1.00 90.81 182 LYS A C 1
ATOM 1469 O O . LYS A 1 182 ? 11.202 -6.442 -28.446 1.00 90.81 182 LYS A O 1
ATOM 1474 N N . SER A 1 183 ? 10.385 -8.373 -27.647 1.00 84.94 183 SER A N 1
ATOM 1475 C CA . SER A 1 183 ? 10.784 -9.185 -28.794 1.00 84.94 183 SER A CA 1
ATOM 1476 C C . SER A 1 183 ? 9.654 -9.200 -29.822 1.00 84.94 183 SER A C 1
ATOM 1478 O O . SER A 1 183 ? 8.483 -9.087 -29.472 1.00 84.94 183 SER A O 1
ATOM 1480 N N . SER A 1 184 ? 9.983 -9.281 -31.110 1.00 83.38 184 SER A N 1
ATOM 1481 C CA . SER A 1 184 ? 8.982 -9.427 -32.173 1.00 83.38 184 SER A CA 1
ATOM 1482 C C . SER A 1 184 ? 9.017 -10.854 -32.699 1.00 83.38 184 SER A C 1
ATOM 1484 O O . SER A 1 184 ? 10.028 -11.283 -33.249 1.00 83.38 184 SER A O 1
ATOM 1486 N N . LEU A 1 185 ? 7.908 -11.569 -32.541 1.00 81.75 185 LEU A N 1
ATOM 1487 C CA . LEU A 1 185 ? 7.684 -12.884 -33.124 1.00 81.75 185 LEU A CA 1
ATOM 1488 C C . LEU A 1 185 ? 6.880 -12.709 -34.419 1.00 81.75 185 LEU A C 1
ATOM 1490 O O . LEU A 1 185 ? 5.853 -12.025 -34.425 1.00 81.75 185 LEU A O 1
ATOM 1494 N N . ILE A 1 186 ? 7.353 -13.295 -35.518 1.00 81.94 186 ILE A N 1
ATOM 1495 C CA . ILE A 1 186 ? 6.641 -13.301 -36.801 1.00 81.94 186 ILE A CA 1
ATOM 1496 C C . ILE A 1 186 ? 6.094 -14.713 -37.014 1.00 81.94 186 ILE A C 1
ATOM 1498 O O . ILE A 1 186 ? 6.863 -15.651 -37.208 1.00 81.94 186 ILE A O 1
ATOM 1502 N N . GLU A 1 187 ? 4.771 -14.857 -36.981 1.00 77.25 187 GLU A N 1
ATOM 1503 C CA . GLU A 1 187 ? 4.061 -16.111 -37.254 1.00 77.25 187 GLU A CA 1
ATOM 1504 C C . GLU A 1 187 ? 3.223 -15.942 -38.529 1.00 77.25 187 GLU A C 1
ATOM 1506 O O . GLU A 1 187 ? 2.139 -15.351 -38.533 1.00 77.25 187 GLU A O 1
ATOM 1511 N N . GLY A 1 188 ? 3.752 -16.430 -39.654 1.00 81.81 188 GLY A N 1
ATOM 1512 C CA . GLY A 1 188 ? 3.131 -16.248 -40.966 1.00 81.81 188 GLY A CA 1
ATOM 1513 C C . GLY A 1 188 ? 3.071 -14.770 -41.367 1.00 81.81 188 GLY A C 1
ATOM 1514 O O . GLY A 1 188 ? 4.106 -14.130 -41.530 1.00 81.81 188 GLY A O 1
ATOM 1515 N N . LEU A 1 189 ? 1.859 -14.232 -41.538 1.00 79.12 189 LEU A N 1
ATOM 1516 C CA . LEU A 1 189 ? 1.619 -12.818 -41.872 1.00 79.12 189 LEU A CA 1
ATOM 1517 C C . LEU A 1 189 ? 1.479 -11.912 -40.637 1.00 79.12 189 LEU A C 1
ATOM 1519 O O . LEU A 1 189 ? 1.376 -10.695 -40.784 1.00 79.12 189 LEU A O 1
ATOM 1523 N N . TRP A 1 190 ? 1.453 -12.481 -39.430 1.00 77.25 190 TRP A N 1
ATOM 1524 C CA . TRP A 1 190 ? 1.174 -11.737 -38.207 1.00 77.25 190 TRP A CA 1
ATOM 1525 C C . TRP A 1 190 ? 2.460 -11.461 -37.435 1.00 77.25 190 TRP A C 1
ATOM 1527 O O . TRP A 1 190 ? 3.259 -12.359 -37.169 1.00 77.25 190 TRP A O 1
ATOM 1537 N N . ARG A 1 191 ? 2.649 -10.197 -37.048 1.00 81.69 191 ARG A N 1
ATOM 1538 C CA . ARG A 1 191 ? 3.698 -9.779 -36.116 1.00 81.69 191 ARG A CA 1
ATOM 1539 C C . ARG A 1 191 ? 3.086 -9.626 -34.731 1.00 81.69 191 ARG A C 1
ATOM 1541 O O . ARG A 1 191 ? 2.141 -8.859 -34.562 1.00 81.69 191 ARG A O 1
ATOM 1548 N N . ARG A 1 192 ? 3.660 -10.310 -33.743 1.00 85.25 192 ARG A N 1
ATOM 1549 C CA . ARG A 1 192 ? 3.295 -10.182 -32.331 1.00 85.25 192 ARG A CA 1
ATOM 1550 C C . ARG A 1 192 ? 4.486 -9.666 -31.535 1.00 85.25 192 ARG A C 1
ATOM 1552 O O . ARG A 1 192 ? 5.582 -10.211 -31.632 1.00 85.25 192 ARG A O 1
ATOM 1559 N N . GLU A 1 193 ? 4.270 -8.626 -30.739 1.00 85.88 193 GLU A N 1
ATOM 1560 C CA . GLU A 1 193 ? 5.251 -8.193 -29.744 1.00 85.88 193 GLU A CA 1
ATOM 1561 C C . GLU A 1 193 ? 5.077 -9.004 -28.459 1.00 85.88 193 GLU A C 1
ATOM 1563 O O . GLU A 1 193 ? 3.966 -9.144 -27.944 1.00 85.88 193 GLU A O 1
ATOM 1568 N N . ILE A 1 194 ? 6.179 -9.555 -27.959 1.00 88.12 194 ILE A N 1
ATOM 1569 C CA . ILE A 1 194 ? 6.237 -10.319 -26.717 1.00 88.12 194 ILE A CA 1
ATOM 1570 C C . ILE A 1 194 ? 7.122 -9.532 -25.741 1.00 88.12 194 ILE A C 1
ATOM 1572 O O . ILE A 1 194 ? 8.329 -9.409 -25.990 1.00 88.12 194 ILE A O 1
ATOM 1576 N N . PRO A 1 195 ? 6.544 -8.963 -24.668 1.00 90.69 195 PRO A N 1
ATOM 1577 C CA . PRO A 1 195 ? 7.305 -8.256 -23.644 1.00 90.69 195 PRO A CA 1
ATOM 1578 C C . PRO A 1 195 ? 8.225 -9.216 -22.885 1.00 90.69 195 PRO A C 1
ATOM 1580 O O . PRO A 1 195 ? 7.927 -10.403 -22.764 1.00 90.69 195 PRO A O 1
ATOM 1583 N N . GLU A 1 196 ? 9.331 -8.689 -22.363 1.00 89.81 196 GLU A N 1
ATOM 1584 C CA . GLU A 1 196 ? 10.318 -9.448 -21.581 1.00 89.81 196 GLU A CA 1
ATOM 1585 C C . GLU A 1 196 ? 9.705 -10.130 -20.349 1.00 89.81 196 GLU A C 1
ATOM 1587 O O . GLU A 1 196 ? 10.060 -11.261 -20.023 1.00 89.81 196 GLU A O 1
ATOM 1592 N N . TYR A 1 197 ? 8.725 -9.475 -19.721 1.00 89.94 197 TYR A N 1
ATOM 1593 C CA . TYR A 1 197 ? 7.960 -10.013 -18.603 1.00 89.94 197 TYR A CA 1
ATOM 1594 C C . TYR A 1 197 ? 6.462 -10.023 -18.930 1.00 89.94 197 TYR A C 1
ATOM 1596 O O . TYR A 1 197 ? 5.955 -9.064 -19.523 1.00 89.94 197 TYR A O 1
ATOM 1604 N N . PRO A 1 198 ? 5.715 -11.066 -18.524 1.00 92.12 198 PRO A N 1
ATOM 1605 C CA . PRO A 1 198 ? 4.261 -11.051 -18.607 1.00 92.12 198 PRO A CA 1
ATOM 1606 C C . PRO A 1 198 ? 3.678 -9.929 -17.741 1.00 92.12 198 PRO A C 1
ATOM 1608 O O . PRO A 1 198 ? 4.036 -9.796 -16.569 1.00 92.12 198 PRO A O 1
ATOM 1611 N N . GLY A 1 199 ? 2.724 -9.168 -18.284 1.00 91.44 199 GLY A N 1
ATOM 1612 C CA . GLY A 1 199 ? 2.068 -8.083 -17.543 1.00 91.44 199 GLY A CA 1
ATOM 1613 C C . GLY A 1 199 ? 1.373 -8.560 -16.263 1.00 91.44 199 GLY A C 1
ATOM 1614 O O . GLY A 1 199 ? 1.405 -7.866 -15.252 1.00 91.44 199 GLY A O 1
ATOM 1615 N N . GLU A 1 200 ? 0.821 -9.777 -16.265 1.00 93.25 200 GLU A N 1
ATOM 1616 C CA . GLU A 1 200 ? 0.213 -10.394 -15.078 1.00 93.25 200 GLU A CA 1
ATOM 1617 C C . GLU A 1 200 ? 1.232 -10.627 -13.957 1.00 93.25 200 GLU A C 1
ATOM 1619 O O . GLU A 1 200 ? 0.956 -10.304 -12.804 1.00 93.25 200 GLU A O 1
ATOM 1624 N N . ALA A 1 201 ? 2.429 -11.120 -14.292 1.00 93.88 201 ALA A N 1
ATOM 1625 C CA . ALA A 1 201 ? 3.489 -11.362 -13.317 1.00 93.88 201 ALA A CA 1
ATOM 1626 C C . ALA A 1 201 ? 4.003 -10.048 -12.713 1.00 93.88 201 ALA A C 1
ATOM 1628 O O . ALA A 1 201 ? 4.215 -9.955 -11.505 1.00 93.88 201 ALA A O 1
ATOM 1629 N N . LEU A 1 202 ? 4.153 -9.013 -13.544 1.00 93.94 202 LEU A N 1
ATOM 1630 C CA . LEU A 1 202 ? 4.534 -7.680 -13.089 1.00 93.94 202 LEU A CA 1
ATOM 1631 C C . LEU A 1 202 ? 3.466 -7.070 -12.171 1.00 93.94 202 LEU A C 1
ATOM 1633 O O . LEU A 1 202 ? 3.794 -6.545 -11.106 1.00 93.94 202 LEU A O 1
ATOM 1637 N N . ARG A 1 203 ? 2.189 -7.168 -12.557 1.00 95.50 203 ARG A N 1
ATOM 1638 C CA . ARG A 1 203 ? 1.068 -6.703 -11.735 1.00 95.50 203 ARG A CA 1
ATOM 1639 C C . ARG A 1 203 ? 1.055 -7.403 -10.385 1.00 95.50 203 ARG A C 1
ATOM 1641 O O . ARG A 1 203 ? 0.951 -6.729 -9.368 1.00 95.50 203 ARG A O 1
ATOM 1648 N N . GLU A 1 204 ? 1.184 -8.723 -10.370 1.00 94.38 204 GLU A N 1
ATOM 1649 C CA . GLU A 1 204 ? 1.201 -9.519 -9.143 1.00 94.38 204 GLU A CA 1
ATOM 1650 C C . GLU A 1 204 ? 2.384 -9.150 -8.240 1.00 94.38 204 GLU A C 1
ATOM 1652 O O . GLU A 1 204 ? 2.210 -8.965 -7.037 1.00 94.38 204 GLU A O 1
ATOM 1657 N N . ALA A 1 205 ? 3.576 -8.948 -8.808 1.00 94.69 205 ALA A N 1
ATOM 1658 C CA . ALA A 1 205 ? 4.744 -8.507 -8.050 1.00 94.69 205 ALA A CA 1
ATOM 1659 C C . ALA A 1 205 ? 4.521 -7.138 -7.385 1.00 94.69 205 ALA A C 1
ATOM 1661 O O . ALA A 1 205 ? 4.830 -6.964 -6.204 1.00 94.69 205 ALA A O 1
ATOM 1662 N N . ILE A 1 206 ? 3.945 -6.175 -8.114 1.00 95.50 206 ILE A N 1
ATOM 1663 C CA . ILE A 1 206 ? 3.653 -4.837 -7.581 1.00 95.50 206 ILE A CA 1
ATOM 1664 C C . ILE A 1 206 ? 2.531 -4.901 -6.534 1.00 95.50 206 ILE A C 1
ATOM 1666 O O . ILE A 1 206 ? 2.656 -4.288 -5.474 1.00 95.50 206 ILE A O 1
ATOM 1670 N N . VAL A 1 207 ? 1.460 -5.661 -6.785 1.00 94.06 207 VAL A N 1
ATOM 1671 C CA . VAL A 1 207 ? 0.366 -5.866 -5.820 1.00 94.06 207 VAL A CA 1
ATOM 1672 C C . VAL A 1 207 ? 0.896 -6.482 -4.530 1.00 94.06 207 VAL A C 1
ATOM 1674 O O . VAL A 1 207 ? 0.596 -5.963 -3.459 1.00 94.06 207 VAL A O 1
ATOM 1677 N N . ASN A 1 208 ? 1.737 -7.513 -4.618 1.00 91.12 208 ASN A N 1
ATOM 1678 C CA . ASN A 1 208 ? 2.346 -8.142 -3.448 1.00 91.12 208 ASN A CA 1
ATOM 1679 C C . ASN A 1 208 ? 3.255 -7.179 -2.683 1.00 91.12 208 ASN A C 1
ATOM 1681 O O . ASN A 1 208 ? 3.205 -7.143 -1.454 1.00 91.12 208 ASN A O 1
ATOM 1685 N N . ALA A 1 209 ? 4.031 -6.349 -3.385 1.00 93.00 209 ALA A N 1
ATOM 1686 C CA . ALA A 1 209 ? 4.849 -5.323 -2.743 1.00 93.00 209 ALA A CA 1
ATOM 1687 C C . ALA A 1 209 ? 4.002 -4.299 -1.968 1.00 93.00 209 ALA A C 1
ATOM 1689 O O . ALA A 1 209 ? 4.412 -3.866 -0.894 1.00 93.00 209 ALA A O 1
ATOM 1690 N N . VAL A 1 210 ? 2.828 -3.921 -2.487 1.00 92.44 210 VAL A N 1
ATOM 1691 C CA . VAL A 1 210 ? 1.897 -3.005 -1.808 1.00 92.44 210 VAL A CA 1
ATOM 1692 C C . VAL A 1 210 ? 1.181 -3.692 -0.645 1.00 92.44 210 VAL A C 1
ATOM 1694 O O . VAL A 1 210 ? 1.144 -3.139 0.449 1.00 92.44 210 VAL A O 1
ATOM 1697 N N . ALA A 1 211 ? 0.648 -4.895 -0.858 1.00 87.25 211 ALA A N 1
ATOM 1698 C CA . ALA A 1 211 ? -0.135 -5.628 0.135 1.00 87.25 211 ALA A CA 1
ATOM 1699 C C . ALA A 1 211 ? 0.692 -6.049 1.358 1.00 87.25 211 ALA A C 1
ATOM 1701 O O . ALA A 1 211 ? 0.190 -6.025 2.478 1.00 87.25 211 ALA A O 1
ATOM 1702 N N . HIS A 1 212 ? 1.962 -6.406 1.156 1.00 84.69 212 HIS A N 1
ATOM 1703 C CA . HIS A 1 212 ? 2.868 -6.840 2.225 1.00 84.69 212 HIS A CA 1
ATOM 1704 C C . HIS A 1 212 ? 3.794 -5.736 2.733 1.00 84.69 212 HIS A C 1
ATOM 1706 O O . HIS A 1 212 ? 4.755 -6.005 3.459 1.00 84.69 212 HIS A O 1
ATOM 1712 N N . ARG A 1 213 ? 3.531 -4.488 2.351 1.00 85.50 213 ARG A N 1
ATOM 1713 C CA . ARG A 1 213 ? 4.317 -3.358 2.817 1.00 85.50 213 ARG A CA 1
ATOM 1714 C C . ARG A 1 213 ? 4.162 -3.174 4.325 1.00 85.50 213 ARG A C 1
ATOM 1716 O O . ARG A 1 213 ? 3.056 -3.213 4.856 1.00 85.50 213 ARG A O 1
ATOM 1723 N N . ASP A 1 214 ? 5.266 -2.863 4.999 1.00 82.81 214 ASP A N 1
ATOM 1724 C CA . ASP A 1 214 ? 5.204 -2.405 6.383 1.00 82.81 214 ASP A CA 1
ATOM 1725 C C . ASP A 1 214 ? 4.620 -0.980 6.456 1.00 82.81 214 ASP A C 1
ATOM 1727 O O . ASP A 1 214 ? 5.249 0.001 6.048 1.00 82.81 214 ASP A O 1
ATOM 1731 N N . TYR A 1 215 ? 3.397 -0.882 6.981 1.00 84.12 215 TYR A N 1
ATOM 1732 C CA . TYR A 1 215 ? 2.683 0.373 7.232 1.00 84.12 215 TYR A CA 1
ATOM 1733 C C . TYR A 1 215 ? 2.926 0.940 8.642 1.00 84.12 215 TYR A C 1
ATOM 1735 O O . TYR A 1 215 ? 2.214 1.852 9.082 1.00 84.12 215 TYR A O 1
ATOM 1743 N N . SER A 1 216 ? 3.929 0.440 9.366 1.00 80.88 216 SER A N 1
ATOM 1744 C CA . SER A 1 216 ? 4.317 0.961 10.674 1.00 80.88 216 SER A CA 1
ATOM 1745 C C . SER A 1 216 ? 4.781 2.407 10.611 1.00 80.88 216 SER A C 1
ATOM 1747 O O . SER A 1 216 ? 5.438 2.840 9.664 1.00 80.88 216 SER A O 1
ATOM 1749 N N . HIS A 1 217 ? 4.486 3.171 11.666 1.00 77.12 217 HIS A N 1
ATOM 1750 C CA . HIS A 1 217 ? 4.913 4.572 11.795 1.00 77.12 217 HIS A CA 1
ATOM 1751 C C . HIS A 1 217 ? 6.433 4.757 11.630 1.00 77.12 217 HIS A C 1
ATOM 1753 O O . HIS A 1 217 ? 6.878 5.836 11.252 1.00 77.12 217 HIS A O 1
ATOM 1759 N N . PHE A 1 218 ? 7.224 3.703 11.854 1.00 72.50 218 PHE A N 1
ATOM 1760 C CA . PHE A 1 218 ? 8.675 3.696 11.666 1.00 72.50 218 PHE A CA 1
ATOM 1761 C C . PHE A 1 218 ? 9.110 3.617 10.191 1.00 72.50 218 PHE A C 1
ATOM 1763 O O . PHE A 1 218 ? 10.188 4.105 9.856 1.00 72.50 218 PHE A O 1
ATOM 1770 N N . VAL A 1 219 ? 8.288 3.028 9.312 1.00 75.88 219 VAL A N 1
ATOM 1771 C CA . VAL A 1 219 ? 8.628 2.721 7.905 1.00 75.88 219 VAL A CA 1
ATOM 1772 C C . VAL A 1 219 ? 7.707 3.429 6.903 1.00 75.88 219 VAL A C 1
ATOM 1774 O O . VAL A 1 219 ? 8.014 3.472 5.709 1.00 75.88 219 VAL A O 1
ATOM 1777 N N . ARG A 1 220 ? 6.649 4.116 7.367 1.00 76.31 220 ARG A N 1
ATOM 1778 C CA . ARG A 1 220 ? 5.804 5.007 6.539 1.00 76.31 220 ARG A CA 1
ATOM 1779 C C . ARG A 1 220 ? 6.601 6.064 5.766 1.00 76.31 220 ARG A C 1
ATOM 1781 O O . ARG A 1 220 ? 6.124 6.541 4.743 1.00 76.31 220 ARG A O 1
ATOM 1788 N N . GLY A 1 221 ? 7.814 6.394 6.221 1.00 77.88 221 GLY A N 1
ATOM 1789 C CA . GLY A 1 221 ? 8.760 7.284 5.541 1.00 77.88 221 GLY A CA 1
ATOM 1790 C C . GLY A 1 221 ? 9.571 6.654 4.390 1.00 77.88 221 GLY A C 1
ATOM 1791 O O . GLY A 1 221 ? 10.539 7.233 3.905 1.00 77.88 221 GLY A O 1
ATOM 1792 N N . SER A 1 222 ? 9.252 5.429 3.991 1.00 81.88 222 SER A N 1
ATOM 1793 C CA . SER A 1 222 ? 9.845 4.767 2.825 1.00 81.88 222 SER A CA 1
ATOM 1794 C C . SER A 1 222 ? 8.788 4.606 1.745 1.00 81.88 222 SER A C 1
ATOM 1796 O O . SER A 1 222 ? 7.606 4.658 2.051 1.00 81.88 222 SER A O 1
ATOM 1798 N N . TYR A 1 223 ? 9.174 4.390 0.495 1.00 88.25 223 TYR A N 1
ATOM 1799 C CA . TYR A 1 223 ? 8.246 4.144 -0.609 1.00 88.25 223 TYR A CA 1
ATOM 1800 C C . TYR A 1 223 ? 8.600 2.836 -1.310 1.00 88.25 223 TYR A C 1
ATOM 1802 O O . TYR A 1 223 ? 9.730 2.352 -1.218 1.00 88.25 223 TYR A O 1
ATOM 1810 N N . ILE A 1 224 ? 7.636 2.264 -2.028 1.00 92.75 224 ILE A N 1
ATOM 1811 C CA . ILE A 1 224 ? 7.910 1.103 -2.877 1.00 92.75 224 ILE A CA 1
ATOM 1812 C C . ILE A 1 224 ? 8.688 1.596 -4.091 1.00 92.75 224 ILE A C 1
ATOM 1814 O O . ILE A 1 224 ? 8.346 2.620 -4.689 1.00 92.75 224 ILE A O 1
ATOM 1818 N N . GLN A 1 225 ? 9.745 0.879 -4.451 1.00 94.38 225 GLN A N 1
ATOM 1819 C CA . GLN A 1 225 ? 10.604 1.246 -5.562 1.00 94.38 225 GLN A CA 1
ATOM 1820 C C . GLN A 1 225 ? 10.769 0.079 -6.523 1.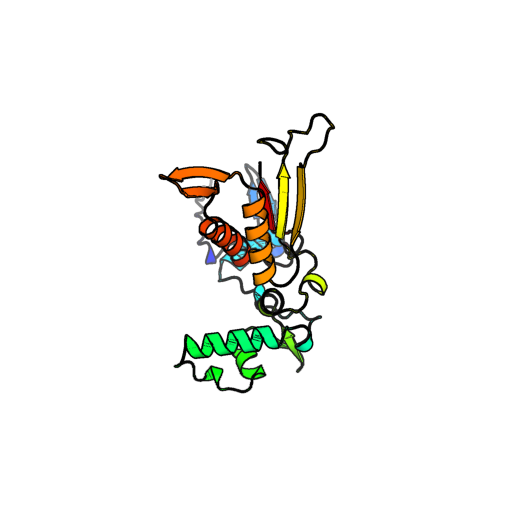00 94.38 225 GLN A C 1
ATOM 1822 O O . GLN A 1 225 ? 11.255 -0.987 -6.155 1.00 94.38 225 GLN A O 1
ATOM 1827 N N . ILE A 1 226 ? 10.388 0.321 -7.769 1.00 94.94 226 ILE A N 1
ATOM 1828 C CA . ILE A 1 226 ? 10.644 -0.543 -8.910 1.00 94.94 226 ILE A CA 1
ATOM 1829 C C . ILE A 1 226 ? 11.976 -0.088 -9.505 1.00 94.94 226 ILE A C 1
ATOM 1831 O O . ILE A 1 226 ? 12.125 1.079 -9.868 1.00 94.94 226 ILE A O 1
ATOM 1835 N N . ARG A 1 227 ? 12.953 -0.992 -9.575 1.00 93.75 227 ARG A N 1
ATOM 1836 C CA . ARG A 1 227 ? 14.269 -0.727 -10.168 1.00 93.75 227 ARG A CA 1
ATOM 1837 C C . ARG A 1 227 ? 14.417 -1.559 -11.433 1.00 93.75 227 ARG A C 1
ATOM 1839 O O . ARG A 1 227 ? 14.313 -2.781 -11.362 1.00 93.75 227 ARG A O 1
ATOM 1846 N N . LEU A 1 228 ? 14.659 -0.896 -12.557 1.00 91.75 228 LEU A N 1
ATOM 1847 C CA . LEU A 1 228 ? 15.020 -1.524 -13.823 1.00 91.75 228 LEU A CA 1
ATOM 1848 C C . LEU A 1 228 ? 16.503 -1.267 -14.097 1.00 91.75 228 LEU A C 1
ATOM 1850 O O . LEU A 1 228 ? 16.957 -0.135 -13.932 1.00 91.75 228 LEU A O 1
ATOM 1854 N N . PHE A 1 229 ? 17.229 -2.304 -14.501 1.00 88.88 229 PHE A N 1
ATOM 1855 C CA . PHE A 1 229 ? 18.660 -2.282 -14.805 1.00 88.88 229 PHE A CA 1
ATOM 1856 C C . PHE A 1 229 ? 18.901 -2.672 -16.266 1.00 88.88 229 PHE A C 1
ATOM 1858 O O . PHE A 1 229 ? 18.103 -3.486 -16.788 1.00 88.88 229 PHE A O 1
#

pLDDT: mean 90.38, std 6.45, range [66.88, 98.12]

Foldseek 3Di:
DDDDDDDDDDDLLPPDDFDPVLDLQRGGWDDDPPDTHRDHPVRSVVSNCSNDPNCQQLAFLVVAAPVQFAPVVLVVVLVVVCVVCVVPVQSVDPSLSNCVVVSQWDQDPNTTTGRNLNCQAGGAWSCVRQVQAWEKEFEAPDPDQPDADPVRHGTPDIDIATDHPVRRLVVVLVVVQVVFDWDWDDDPPDIDTDGPDDSVVSSVVSVCCNVPDPPDPVPSNHYHYHYHD